Protein AF-A0A1S7FW54-F1 (afdb_monomer_lite)

Structure (mmCIF, N/CA/C/O backbone):
data_AF-A0A1S7FW54-F1
#
_entry.id   AF-A0A1S7FW54-F1
#
loop_
_atom_site.group_PDB
_atom_site.id
_atom_site.type_symbol
_atom_site.label_atom_id
_atom_site.label_alt_id
_atom_site.label_comp_id
_atom_site.label_asym_id
_atom_site.label_entity_id
_atom_site.label_seq_id
_atom_site.pdbx_PDB_ins_code
_atom_site.Cartn_x
_atom_site.Cartn_y
_atom_site.Cartn_z
_atom_site.occupancy
_atom_site.B_iso_or_equiv
_atom_site.auth_seq_id
_atom_site.auth_comp_id
_atom_site.auth_asym_id
_atom_site.auth_atom_id
_atom_site.pdbx_PDB_model_num
ATOM 1 N N . MET A 1 1 ? 18.185 -5.098 -48.905 1.00 33.84 1 MET A N 1
ATOM 2 C CA . MET A 1 1 ? 18.840 -6.176 -48.138 1.00 33.84 1 MET A CA 1
ATOM 3 C C . MET A 1 1 ? 18.298 -6.041 -46.729 1.00 33.84 1 MET A C 1
ATOM 5 O O . MET A 1 1 ? 18.409 -4.955 -46.191 1.00 33.84 1 MET A O 1
ATOM 9 N N . ASN A 1 2 ? 17.585 -7.053 -46.229 1.00 39.22 2 ASN A N 1
ATOM 10 C CA . ASN A 1 2 ? 16.982 -7.023 -44.896 1.00 39.22 2 ASN A CA 1
ATOM 11 C C . ASN A 1 2 ? 18.058 -7.298 -43.846 1.00 39.22 2 ASN A C 1
ATOM 13 O O . ASN A 1 2 ? 18.624 -8.390 -43.843 1.00 39.22 2 ASN A O 1
ATOM 17 N N . THR A 1 3 ? 18.242 -6.359 -42.930 1.00 37.38 3 THR A N 1
ATOM 18 C CA . THR A 1 3 ? 18.769 -6.617 -41.592 1.00 37.38 3 THR A CA 1
ATOM 19 C C . THR A 1 3 ? 17.889 -5.819 -40.647 1.00 37.38 3 THR A C 1
ATOM 21 O O . THR A 1 3 ? 17.661 -4.635 -40.859 1.00 37.38 3 THR A O 1
ATOM 24 N N . ASN A 1 4 ? 17.286 -6.519 -39.696 1.00 47.38 4 ASN A N 1
ATOM 25 C CA . ASN A 1 4 ? 16.362 -5.989 -38.707 1.00 47.38 4 ASN A CA 1
ATOM 26 C C . ASN A 1 4 ? 17.195 -5.149 -37.720 1.00 47.38 4 ASN A C 1
ATOM 28 O O . ASN A 1 4 ? 17.657 -5.677 -36.710 1.00 47.38 4 ASN A O 1
ATOM 32 N N . GLU A 1 5 ? 17.518 -3.902 -38.073 1.00 60.97 5 GLU A N 1
ATOM 33 C CA . GLU A 1 5 ? 18.212 -2.980 -37.169 1.00 60.97 5 GLU A CA 1
ATOM 34 C C . GLU A 1 5 ? 17.276 -2.714 -35.992 1.00 60.97 5 GLU A C 1
ATOM 36 O O . GLU A 1 5 ? 16.200 -2.140 -36.151 1.00 60.97 5 GLU A O 1
ATOM 41 N N . LYS A 1 6 ? 17.635 -3.248 -34.821 1.00 66.31 6 LYS A N 1
ATOM 42 C CA . LYS A 1 6 ? 16.858 -3.040 -33.602 1.00 66.31 6 LYS A CA 1
ATOM 43 C C . LYS A 1 6 ? 16.904 -1.552 -33.273 1.00 66.31 6 LYS A C 1
ATOM 45 O O . LYS A 1 6 ? 17.986 -1.007 -33.101 1.00 66.31 6 LYS A O 1
ATOM 50 N N . THR A 1 7 ? 15.742 -0.922 -33.190 1.00 85.81 7 THR A N 1
ATOM 51 C CA . THR A 1 7 ? 15.597 0.494 -32.822 1.00 85.81 7 THR A CA 1
ATOM 52 C C . THR A 1 7 ? 15.515 0.693 -31.312 1.00 85.81 7 THR A C 1
ATOM 54 O O . THR A 1 7 ? 15.554 1.820 -30.839 1.00 85.81 7 THR A O 1
ATOM 57 N N . GLU A 1 8 ? 15.397 -0.397 -30.554 1.00 90.31 8 GLU A N 1
ATOM 58 C CA . GLU A 1 8 ? 15.220 -0.396 -29.106 1.00 90.31 8 GLU A CA 1
ATOM 59 C C . GLU A 1 8 ? 15.799 -1.673 -28.485 1.00 90.31 8 GLU A C 1
ATOM 61 O O . GLU A 1 8 ? 15.796 -2.749 -29.098 1.00 90.31 8 GLU A O 1
ATOM 66 N N . LEU A 1 9 ? 16.315 -1.552 -27.264 1.00 88.06 9 LEU A N 1
ATOM 67 C CA . LEU A 1 9 ? 16.862 -2.645 -26.468 1.00 88.06 9 LEU A CA 1
ATOM 68 C C . LEU A 1 9 ? 16.583 -2.408 -24.985 1.00 88.06 9 LEU A C 1
ATOM 70 O O . LEU A 1 9 ? 16.550 -1.272 -24.520 1.00 88.06 9 LEU A O 1
ATOM 74 N N . ALA A 1 10 ? 16.443 -3.497 -24.232 1.00 87.00 10 ALA A N 1
ATOM 75 C CA . ALA A 1 10 ? 16.412 -3.448 -22.781 1.00 87.00 10 ALA A CA 1
ATOM 76 C C . ALA A 1 10 ? 17.182 -4.626 -22.170 1.00 87.00 10 ALA A C 1
ATOM 78 O O . ALA A 1 10 ? 17.177 -5.745 -22.694 1.00 87.00 10 ALA A O 1
ATOM 79 N N . VAL A 1 11 ? 17.845 -4.376 -21.046 1.00 82.06 11 VAL A N 1
ATOM 80 C CA . VAL A 1 11 ? 18.585 -5.375 -20.267 1.00 82.06 11 VAL A CA 1
ATOM 81 C C . VAL A 1 11 ? 18.303 -5.189 -18.780 1.00 82.06 11 VAL A C 1
ATOM 83 O O . VAL A 1 11 ? 18.123 -4.072 -18.302 1.00 82.06 11 VAL A O 1
ATOM 86 N N . SER A 1 12 ? 18.278 -6.278 -18.021 1.00 81.56 12 SER A N 1
ATOM 87 C CA . SER A 1 12 ? 18.483 -6.206 -16.576 1.00 81.56 12 SER A CA 1
ATOM 88 C C . SER A 1 12 ? 19.980 -6.223 -16.290 1.00 81.56 12 SER A C 1
ATOM 90 O O . SER A 1 12 ? 20.716 -6.941 -16.961 1.00 81.56 12 SER A O 1
ATOM 92 N N . VAL A 1 13 ? 20.434 -5.439 -15.314 1.00 75.50 13 VAL A N 1
ATOM 93 C CA . VAL A 1 13 ? 21.835 -5.346 -14.878 1.00 75.50 13 VAL A CA 1
ATOM 94 C C . VAL A 1 13 ? 21.844 -5.349 -13.354 1.00 75.50 13 VAL A C 1
ATOM 96 O O . VAL A 1 13 ? 21.503 -4.349 -12.728 1.00 75.50 13 VAL A O 1
ATOM 99 N N . SER A 1 14 ? 22.225 -6.468 -12.735 1.00 74.94 14 SER A N 1
ATOM 100 C CA . SER A 1 14 ? 22.157 -6.646 -11.272 1.00 74.94 14 SER A CA 1
ATOM 101 C C . SER A 1 14 ? 20.771 -6.314 -10.679 1.00 74.94 14 SER A C 1
ATOM 103 O O . SER A 1 14 ? 19.856 -7.125 -10.795 1.00 74.94 14 SER A O 1
ATOM 105 N N . ASP A 1 15 ? 20.615 -5.157 -10.027 1.00 75.75 15 ASP A N 1
ATOM 106 C CA . ASP A 1 15 ? 19.393 -4.651 -9.387 1.00 75.75 15 ASP A CA 1
ATOM 107 C C . ASP A 1 15 ? 18.736 -3.497 -10.172 1.00 75.75 15 ASP A C 1
ATOM 109 O O . ASP A 1 15 ? 17.969 -2.710 -9.612 1.00 75.75 15 ASP A O 1
ATOM 113 N N . LYS A 1 16 ? 19.054 -3.362 -11.462 1.00 84.75 16 LYS A N 1
ATOM 114 C CA . LYS A 1 16 ? 18.553 -2.293 -12.332 1.00 84.75 16 LYS A CA 1
ATOM 115 C C . LYS A 1 16 ? 18.014 -2.839 -13.644 1.00 84.75 16 LYS A C 1
ATOM 117 O O . LYS A 1 16 ? 18.368 -3.943 -14.066 1.00 84.75 16 LYS A O 1
ATOM 122 N N . TYR A 1 17 ? 17.205 -2.025 -14.307 1.00 85.81 17 TYR A N 1
ATOM 123 C CA . TYR A 1 17 ? 16.850 -2.202 -15.710 1.00 85.81 17 TYR A CA 1
ATOM 124 C C . TYR A 1 17 ? 17.424 -1.045 -16.517 1.00 85.81 17 TYR A C 1
ATOM 126 O O . TYR A 1 17 ? 17.401 0.088 -16.056 1.00 85.81 17 TYR A O 1
ATOM 134 N N . VAL A 1 18 ? 17.939 -1.324 -17.707 1.00 88.81 18 VAL A N 1
ATOM 135 C CA . VAL A 1 18 ? 18.427 -0.311 -18.644 1.00 88.81 18 VAL A CA 1
ATOM 136 C C . VAL A 1 18 ? 17.650 -0.479 -19.935 1.00 88.81 18 VAL A C 1
ATOM 138 O O . VAL A 1 18 ? 17.558 -1.594 -20.450 1.00 88.81 18 VAL A O 1
ATOM 141 N N . SER A 1 19 ? 17.096 0.607 -20.453 1.00 91.69 19 SER A N 1
ATOM 142 C CA . SER A 1 19 ? 16.483 0.661 -21.776 1.00 91.69 19 SER A CA 1
ATOM 143 C C . SER A 1 19 ? 17.175 1.706 -22.632 1.00 91.69 19 SER A C 1
ATOM 145 O O . SER A 1 19 ? 17.559 2.754 -22.122 1.00 91.69 19 SER A O 1
ATOM 147 N N . ILE A 1 20 ? 17.285 1.446 -23.928 1.00 92.50 20 ILE A N 1
ATOM 148 C CA . ILE A 1 20 ? 17.843 2.371 -24.912 1.00 92.50 20 ILE A CA 1
ATOM 149 C C . ILE A 1 20 ? 17.011 2.307 -26.193 1.00 92.50 20 ILE A C 1
ATOM 151 O O . ILE A 1 20 ? 16.574 1.226 -26.596 1.00 92.50 20 ILE A O 1
ATOM 155 N N . GLN A 1 21 ? 16.774 3.451 -26.825 1.00 92.88 21 GLN A N 1
ATOM 156 C CA . GLN A 1 21 ? 16.020 3.574 -28.073 1.00 92.88 21 GLN A CA 1
ATOM 157 C C . GLN A 1 21 ? 16.661 4.608 -29.004 1.00 92.88 21 GLN A C 1
ATOM 159 O O . GLN A 1 21 ? 17.283 5.563 -28.548 1.00 92.88 21 GLN A O 1
ATOM 164 N N . THR A 1 22 ? 16.506 4.441 -30.314 1.00 91.25 22 THR A N 1
ATOM 165 C CA . THR A 1 22 ? 16.949 5.427 -31.312 1.00 91.25 22 THR A CA 1
ATOM 166 C C . THR A 1 22 ? 16.149 6.723 -31.201 1.00 91.25 22 THR A C 1
ATOM 168 O O . THR A 1 22 ? 14.917 6.680 -31.168 1.00 91.25 22 THR A O 1
ATOM 171 N N . CYS A 1 23 ? 16.831 7.865 -31.242 1.00 89.00 23 CYS A N 1
ATOM 172 C CA . CYS A 1 23 ? 16.237 9.199 -31.347 1.00 89.00 23 CYS A CA 1
ATOM 173 C C . CYS A 1 23 ? 16.937 10.026 -32.446 1.00 89.00 23 CYS A C 1
ATOM 175 O O . CYS A 1 23 ? 17.904 9.567 -33.053 1.00 89.00 23 CYS A O 1
ATOM 177 N N . ASP A 1 24 ? 16.449 11.242 -32.726 1.00 83.75 24 ASP A N 1
ATOM 178 C CA . ASP A 1 24 ? 16.965 12.088 -33.821 1.00 83.75 24 ASP A CA 1
ATOM 179 C C . ASP A 1 24 ? 18.460 12.444 -33.675 1.00 83.75 24 ASP A C 1
ATOM 181 O O . ASP A 1 24 ? 19.145 12.684 -34.671 1.00 83.75 24 ASP A O 1
ATOM 185 N N . GLU A 1 25 ? 18.965 12.466 -32.440 1.00 81.12 25 GLU A N 1
ATOM 186 C CA . GLU A 1 25 ? 20.327 12.889 -32.089 1.00 81.12 25 GLU A CA 1
ATOM 187 C C . GLU A 1 25 ? 21.259 11.706 -31.762 1.00 81.12 25 GLU A C 1
ATOM 189 O O . GLU A 1 25 ? 22.450 11.910 -31.545 1.00 81.12 25 GLU A O 1
ATOM 194 N N . GLY A 1 26 ? 20.753 10.467 -31.779 1.00 90.31 26 GLY A N 1
ATOM 195 C CA . GLY A 1 26 ? 21.499 9.261 -31.417 1.00 90.31 26 GLY A CA 1
ATOM 196 C C . GLY A 1 26 ? 20.626 8.275 -30.649 1.00 90.31 26 GLY A C 1
ATOM 197 O O . GLY A 1 26 ? 19.735 7.656 -31.237 1.00 90.31 26 GLY A O 1
ATOM 198 N N . TYR A 1 27 ? 20.871 8.129 -29.346 1.00 91.94 27 TYR A N 1
ATOM 199 C CA . TYR A 1 27 ? 20.135 7.189 -28.498 1.00 91.94 27 TYR A CA 1
ATOM 200 C C . TYR A 1 27 ? 19.636 7.820 -27.203 1.00 91.94 27 TYR A C 1
ATOM 202 O O . TYR A 1 27 ? 20.411 8.408 -26.462 1.00 91.94 27 TYR A O 1
ATOM 210 N N . ASP A 1 28 ? 18.356 7.642 -26.903 1.00 92.31 28 ASP A N 1
ATOM 211 C CA . ASP A 1 28 ? 17.748 7.986 -25.619 1.00 92.31 28 ASP A CA 1
ATOM 212 C C . ASP A 1 28 ? 17.794 6.755 -24.706 1.00 92.31 28 ASP A C 1
ATOM 214 O O . ASP A 1 28 ? 17.328 5.676 -25.092 1.00 92.31 28 ASP A O 1
ATOM 218 N N . TYR A 1 29 ? 18.399 6.892 -23.527 1.00 92.44 29 TYR A N 1
ATOM 219 C CA . TYR A 1 29 ? 18.534 5.815 -22.554 1.00 92.44 29 TYR A CA 1
ATOM 220 C C . TYR A 1 29 ? 17.861 6.157 -21.227 1.00 92.44 29 TYR A C 1
ATOM 222 O O . TYR A 1 29 ? 17.745 7.309 -20.816 1.00 92.44 29 TYR A O 1
ATOM 230 N N . SER A 1 30 ? 17.437 5.118 -20.519 1.00 92.25 30 SER A N 1
ATOM 231 C CA . SER A 1 30 ? 16.865 5.220 -19.181 1.00 92.25 30 SER A CA 1
ATOM 232 C C . SER A 1 30 ? 17.317 4.047 -18.325 1.00 92.25 30 SER A C 1
ATOM 234 O O . SER A 1 30 ? 17.422 2.911 -18.791 1.00 92.25 30 SER A O 1
ATOM 236 N N . ILE A 1 31 ? 17.591 4.332 -17.059 1.00 87.94 31 ILE A N 1
ATOM 237 C CA . ILE A 1 31 ? 18.031 3.386 -16.044 1.00 87.94 31 ILE A CA 1
ATOM 238 C C . ILE A 1 31 ? 16.991 3.404 -14.934 1.00 87.94 31 ILE A C 1
ATOM 240 O O . ILE A 1 31 ? 16.745 4.439 -14.319 1.00 87.94 31 ILE A O 1
ATOM 244 N N . TYR A 1 32 ? 16.417 2.245 -14.643 1.00 85.00 32 TYR A N 1
ATOM 245 C CA . TYR A 1 32 ? 15.355 2.078 -13.663 1.00 85.00 32 TYR A CA 1
ATOM 246 C C . TYR A 1 32 ? 15.796 1.233 -12.470 1.00 85.00 32 TYR A C 1
ATOM 248 O O . TYR A 1 32 ? 16.662 0.355 -12.573 1.00 85.00 32 TYR A O 1
ATOM 256 N N . SER A 1 33 ? 15.158 1.473 -11.328 1.00 84.00 33 SER A N 1
ATOM 257 C CA . SER A 1 33 ? 15.233 0.619 -10.144 1.00 84.00 33 SER A CA 1
ATOM 258 C C . SER A 1 33 ? 14.505 -0.717 -10.383 1.00 84.00 33 SER A C 1
ATOM 260 O O . SER A 1 33 ? 13.754 -0.869 -11.347 1.00 84.00 33 SER A O 1
ATOM 262 N N . MET A 1 34 ? 14.660 -1.698 -9.484 1.00 79.69 34 MET A N 1
ATOM 263 C CA . MET A 1 34 ? 13.832 -2.921 -9.519 1.00 79.69 34 MET A CA 1
ATOM 264 C C . MET A 1 34 ? 12.324 -2.650 -9.388 1.00 79.69 34 MET A C 1
ATOM 266 O O . MET A 1 34 ? 11.525 -3.512 -9.750 1.00 79.69 34 MET A O 1
ATOM 270 N N . SER A 1 35 ? 11.954 -1.484 -8.856 1.00 77.31 35 SER A N 1
ATOM 271 C CA . SER A 1 35 ? 10.573 -1.018 -8.723 1.00 77.31 35 SER A CA 1
ATOM 272 C C . SER A 1 35 ? 10.113 -0.167 -9.913 1.00 77.31 35 SER A C 1
ATOM 274 O O . SER A 1 35 ? 9.022 0.378 -9.852 1.00 77.31 35 SER A O 1
ATOM 276 N N . PHE A 1 36 ? 10.912 -0.083 -10.984 1.00 82.88 36 PHE A N 1
ATOM 277 C CA . PHE A 1 36 ? 10.642 0.694 -12.202 1.00 82.88 36 PHE A CA 1
ATOM 278 C C . PHE A 1 36 ? 10.709 2.221 -12.048 1.00 82.88 36 PHE A C 1
ATOM 280 O O . PHE A 1 36 ? 10.425 2.930 -13.006 1.00 82.88 36 PHE A O 1
ATOM 287 N N . ASP A 1 37 ? 11.181 2.735 -10.909 1.00 80.88 37 ASP A N 1
ATOM 288 C CA . ASP A 1 37 ? 11.449 4.171 -10.754 1.00 80.88 37 ASP A CA 1
ATOM 289 C C . ASP A 1 37 ? 12.641 4.589 -11.623 1.00 80.88 37 ASP A C 1
ATOM 291 O O . ASP A 1 37 ? 13.677 3.910 -11.611 1.00 80.88 37 ASP A O 1
ATOM 295 N N . LEU A 1 38 ? 12.537 5.723 -12.323 1.00 83.25 38 LEU A N 1
ATOM 296 C CA . LEU A 1 38 ? 13.643 6.297 -13.091 1.00 83.25 38 LEU A CA 1
ATOM 297 C C . LEU A 1 38 ? 14.766 6.759 -12.146 1.00 83.25 38 LEU A C 1
ATOM 299 O O . LEU A 1 38 ? 14.568 7.617 -11.286 1.00 83.25 38 LEU A O 1
ATOM 303 N N . LEU A 1 39 ? 15.956 6.185 -12.311 1.00 78.56 39 LEU A N 1
ATOM 304 C CA . LEU A 1 39 ? 17.160 6.530 -11.552 1.00 78.56 39 LEU A CA 1
ATOM 305 C C . LEU A 1 39 ? 18.042 7.524 -12.307 1.00 78.56 39 LEU A C 1
ATOM 307 O O . LEU A 1 39 ? 18.617 8.415 -11.685 1.00 78.56 39 LEU A O 1
ATOM 311 N N . ASP A 1 40 ? 18.175 7.333 -13.618 1.00 84.44 40 ASP A N 1
ATOM 312 C CA . ASP A 1 40 ? 18.980 8.163 -14.511 1.00 84.44 40 ASP A CA 1
ATOM 313 C C . ASP A 1 40 ? 18.520 7.977 -15.964 1.00 84.44 40 ASP A C 1
ATOM 315 O O . ASP A 1 40 ? 17.929 6.950 -16.302 1.00 84.44 40 ASP A O 1
ATOM 319 N N . GLY A 1 41 ? 18.781 8.953 -16.824 1.00 88.31 41 GLY A N 1
ATOM 320 C CA . GLY A 1 41 ? 18.445 8.899 -18.242 1.00 88.31 41 GLY A CA 1
ATOM 321 C C . GLY A 1 41 ? 18.997 10.096 -19.005 1.00 88.31 41 GLY A C 1
ATOM 322 O O . GLY A 1 41 ? 19.262 11.155 -18.431 1.00 88.31 41 GLY A O 1
ATOM 323 N N . GLY A 1 42 ? 19.176 9.936 -20.310 1.00 87.62 42 GLY A N 1
ATOM 324 C CA . GLY A 1 42 ? 19.811 10.958 -21.129 1.00 87.62 42 GLY A CA 1
ATOM 325 C C . GLY A 1 42 ? 19.935 10.572 -22.594 1.00 87.62 42 GLY A C 1
ATOM 326 O O . GLY A 1 42 ? 19.465 9.523 -23.026 1.00 87.62 42 GLY A O 1
ATOM 327 N N . ILE A 1 43 ? 20.591 11.444 -23.358 1.00 89.88 43 ILE A N 1
ATOM 328 C CA . ILE A 1 43 ? 20.823 11.258 -24.791 1.00 89.88 43 ILE A CA 1
ATOM 329 C C . ILE A 1 43 ? 22.311 11.004 -25.029 1.00 89.88 43 ILE A C 1
ATOM 331 O O . ILE A 1 43 ? 23.165 11.771 -24.585 1.00 89.88 43 ILE A O 1
ATOM 335 N N . ILE A 1 44 ? 22.612 9.935 -25.760 1.00 85.31 44 ILE A N 1
ATOM 336 C CA . ILE A 1 44 ? 23.930 9.636 -26.314 1.00 85.31 44 ILE A CA 1
ATOM 337 C C . ILE A 1 44 ? 23.967 10.191 -27.738 1.00 85.31 44 ILE A C 1
ATOM 339 O O . ILE A 1 44 ? 23.351 9.632 -28.645 1.00 85.31 44 ILE A O 1
ATOM 343 N N . GLU A 1 45 ? 24.716 11.276 -27.936 1.00 88.00 45 GLU A N 1
ATOM 344 C CA . GLU A 1 45 ? 24.908 11.952 -29.229 1.00 88.00 45 GLU A CA 1
ATOM 345 C C . GLU A 1 45 ? 25.931 11.218 -30.120 1.00 88.00 45 GLU A C 1
ATOM 347 O O . GLU A 1 45 ? 26.948 11.774 -30.540 1.00 88.00 45 GLU A O 1
ATOM 352 N N . SER A 1 46 ? 25.728 9.923 -30.352 1.00 84.31 46 SER A N 1
ATOM 353 C CA . SER A 1 46 ? 26.634 9.092 -31.162 1.00 84.31 46 SER A CA 1
ATOM 354 C C . SER A 1 46 ? 25.841 8.163 -32.088 1.00 84.31 46 SER A C 1
ATOM 356 O O . SER A 1 46 ? 25.873 6.944 -31.927 1.00 84.31 46 SER A O 1
ATOM 358 N N . PRO A 1 47 ? 25.083 8.706 -33.061 1.00 81.50 47 PRO A N 1
ATOM 359 C CA . PRO A 1 47 ? 24.270 7.908 -33.985 1.00 81.50 47 PRO A CA 1
ATOM 360 C C . PRO A 1 47 ? 25.100 6.983 -34.891 1.00 81.50 47 PRO A C 1
ATOM 362 O O . PRO A 1 47 ? 24.558 6.089 -35.537 1.00 81.50 47 PRO A O 1
ATOM 365 N N . GLU A 1 48 ? 26.409 7.213 -34.995 1.00 84.38 48 GLU A N 1
ATOM 366 C CA . GLU A 1 48 ? 27.327 6.431 -35.817 1.00 84.38 48 GLU A CA 1
ATOM 367 C C . GLU A 1 48 ? 27.718 5.075 -35.217 1.00 84.38 48 GLU A C 1
ATOM 369 O O . GLU A 1 48 ? 28.135 4.195 -35.975 1.00 84.38 48 GLU A O 1
ATOM 374 N N . ILE A 1 49 ? 27.596 4.895 -33.895 1.00 83.88 49 ILE A N 1
ATOM 375 C CA . ILE A 1 49 ? 27.856 3.605 -33.242 1.00 83.88 49 ILE A CA 1
ATOM 376 C C . ILE A 1 49 ? 26.571 2.767 -33.212 1.00 83.88 49 ILE A C 1
ATOM 378 O O . ILE A 1 49 ? 25.489 3.335 -33.077 1.00 83.88 49 ILE A O 1
ATOM 382 N N . PRO A 1 50 ? 26.628 1.430 -33.342 1.00 84.94 50 PRO A N 1
ATOM 383 C CA . PRO A 1 50 ? 25.448 0.579 -33.202 1.00 84.94 50 PRO A CA 1
ATOM 384 C C . PRO A 1 50 ? 24.816 0.696 -31.809 1.00 84.94 50 PRO A C 1
ATOM 386 O O . PRO A 1 50 ? 25.527 0.749 -30.809 1.00 84.94 50 PRO A O 1
ATOM 389 N N . ILE A 1 51 ? 23.484 0.625 -31.722 1.00 84.81 51 ILE A N 1
ATOM 390 C CA . ILE A 1 51 ? 22.745 0.695 -30.446 1.00 84.81 51 ILE A CA 1
ATOM 391 C C . ILE A 1 51 ? 23.215 -0.340 -29.407 1.00 84.81 51 ILE A C 1
ATOM 393 O O . ILE A 1 51 ? 23.135 -0.098 -28.208 1.00 84.81 51 ILE A O 1
ATOM 397 N N . GLN A 1 52 ? 23.717 -1.501 -29.848 1.00 81.38 52 GLN A N 1
ATOM 398 C CA . GLN A 1 52 ? 24.287 -2.519 -28.960 1.00 81.38 52 GLN A CA 1
ATOM 399 C C . GLN A 1 52 ? 25.583 -2.041 -28.301 1.00 81.38 52 GLN A C 1
ATOM 401 O O . GLN A 1 52 ? 25.791 -2.319 -27.130 1.00 81.38 52 GLN A O 1
ATOM 406 N N . GLU A 1 53 ? 26.429 -1.331 -29.049 1.00 82.56 53 GLU A N 1
ATOM 407 C CA . GLU A 1 53 ? 27.694 -0.780 -28.552 1.00 82.56 53 GLU A CA 1
ATOM 408 C C . GLU A 1 53 ? 27.414 0.358 -27.563 1.00 82.56 53 GLU A C 1
ATOM 410 O O . GLU A 1 53 ? 27.957 0.357 -26.465 1.00 82.56 53 GLU A O 1
ATOM 415 N N . ALA A 1 54 ? 26.446 1.227 -27.879 1.00 85.19 54 ALA A N 1
ATOM 416 C CA . ALA A 1 54 ? 25.974 2.257 -26.953 1.00 85.19 54 ALA A CA 1
ATOM 417 C C . ALA A 1 54 ? 25.391 1.669 -25.650 1.00 85.19 54 ALA A C 1
ATOM 419 O O . ALA A 1 54 ? 25.589 2.223 -24.572 1.00 85.19 54 ALA A O 1
ATOM 420 N N . LEU A 1 55 ? 24.674 0.541 -25.728 1.00 83.88 55 LEU A N 1
ATOM 421 C CA . LEU A 1 55 ? 24.161 -0.147 -24.542 1.00 83.88 55 LEU A CA 1
ATOM 422 C C . LEU A 1 55 ? 25.278 -0.790 -23.717 1.00 83.88 55 LEU A C 1
ATOM 424 O O . LEU A 1 55 ? 25.231 -0.727 -22.489 1.00 83.88 55 LEU A O 1
ATOM 428 N N . ASP A 1 56 ? 26.254 -1.415 -24.376 1.00 79.56 56 ASP A N 1
ATOM 429 C CA . ASP A 1 56 ? 27.402 -2.029 -23.708 1.00 79.56 56 ASP A CA 1
ATOM 430 C C . ASP A 1 56 ? 28.189 -0.974 -22.913 1.00 79.56 56 ASP A C 1
ATOM 432 O O . ASP A 1 56 ? 28.500 -1.225 -21.749 1.00 79.56 56 ASP A O 1
ATOM 436 N N . ASP A 1 57 ? 28.393 0.229 -23.462 1.00 82.12 57 ASP A N 1
ATOM 437 C CA . ASP A 1 57 ? 29.048 1.344 -22.761 1.00 82.12 57 ASP A CA 1
ATOM 438 C C . ASP A 1 57 ? 28.311 1.734 -21.462 1.00 82.12 57 ASP A C 1
ATOM 440 O O . ASP A 1 57 ? 28.932 1.850 -20.401 1.00 82.12 57 ASP A O 1
ATOM 444 N N . ILE A 1 58 ? 26.974 1.853 -21.502 1.00 80.56 58 ILE A N 1
ATOM 445 C CA . ILE A 1 58 ? 26.151 2.138 -20.308 1.00 80.56 58 ILE A CA 1
ATOM 446 C C . ILE A 1 58 ? 26.284 1.007 -19.275 1.00 80.56 58 ILE A C 1
ATOM 448 O O . ILE A 1 58 ? 26.412 1.245 -18.071 1.00 80.56 58 ILE A O 1
ATOM 452 N N . VAL A 1 59 ? 26.227 -0.251 -19.724 1.00 76.56 59 VAL A N 1
ATOM 453 C CA . VAL A 1 59 ? 26.305 -1.425 -18.841 1.00 76.56 59 VAL A CA 1
ATOM 454 C C . VAL A 1 59 ? 27.690 -1.542 -18.197 1.00 76.56 59 VAL A C 1
ATOM 456 O O . VAL A 1 59 ? 27.776 -1.920 -17.024 1.00 76.56 59 VAL A O 1
ATOM 459 N N . GLU A 1 60 ? 28.759 -1.218 -18.927 1.00 72.56 60 GLU A N 1
ATOM 460 C CA . GLU A 1 60 ? 30.129 -1.178 -18.409 1.00 72.56 60 GLU A CA 1
ATOM 461 C C . GLU A 1 60 ? 30.307 -0.082 -17.352 1.00 72.56 60 GLU A C 1
ATOM 463 O O . GLU A 1 60 ? 30.908 -0.341 -16.306 1.00 72.56 60 GLU A O 1
ATOM 468 N N . GLU A 1 61 ? 29.738 1.108 -17.562 1.00 71.19 61 GLU A N 1
ATOM 469 C CA . GLU A 1 61 ? 29.790 2.200 -16.583 1.00 71.19 61 GLU A CA 1
ATOM 470 C C . GLU A 1 61 ? 29.063 1.847 -15.275 1.00 71.19 61 GLU A C 1
ATOM 472 O O . GLU A 1 61 ? 29.545 2.146 -14.178 1.00 71.19 61 GLU A O 1
ATOM 477 N N . LEU A 1 62 ? 27.937 1.137 -15.366 1.00 67.12 62 LEU A N 1
ATOM 478 C CA . LEU A 1 62 ? 27.132 0.732 -14.209 1.00 67.12 62 LEU A CA 1
ATOM 479 C C . LEU A 1 62 ? 27.785 -0.344 -13.325 1.00 67.12 62 LEU A C 1
ATOM 481 O O . LEU A 1 62 ? 27.237 -0.714 -12.281 1.00 67.12 62 LEU A O 1
ATOM 485 N N . ALA A 1 63 ? 28.948 -0.865 -13.709 1.00 60.16 63 ALA A N 1
ATOM 486 C CA . ALA A 1 63 ? 29.449 -2.126 -13.207 1.00 60.16 63 ALA A CA 1
ATOM 487 C C . ALA A 1 63 ? 30.869 -2.112 -12.628 1.00 60.16 63 ALA A C 1
ATOM 489 O O . ALA A 1 63 ? 31.863 -1.993 -13.334 1.00 60.16 63 ALA A O 1
ATOM 490 N N . MET A 1 64 ? 30.993 -2.446 -11.338 1.00 51.44 64 MET A N 1
ATOM 491 C CA . MET A 1 64 ? 32.288 -2.673 -10.666 1.00 51.44 64 MET A CA 1
ATOM 492 C C . MET A 1 64 ? 32.776 -4.143 -10.641 1.00 51.44 64 MET A C 1
ATOM 494 O O . MET A 1 64 ? 33.615 -4.488 -9.813 1.00 51.44 64 MET A O 1
ATOM 498 N N . LEU A 1 65 ? 32.329 -4.993 -11.577 1.00 46.78 65 LEU A N 1
ATOM 499 C CA . LEU A 1 65 ? 32.614 -6.445 -11.688 1.00 46.78 65 LEU A CA 1
ATOM 500 C C . LEU A 1 65 ? 32.073 -7.346 -10.543 1.00 46.78 65 LEU A C 1
ATOM 502 O O . LEU A 1 65 ? 32.108 -6.959 -9.376 1.00 46.78 65 LEU A O 1
ATOM 506 N N . PRO A 1 66 ? 31.704 -8.620 -10.827 1.00 49.19 66 PRO A N 1
ATOM 507 C CA . PRO A 1 66 ? 31.276 -9.195 -12.104 1.00 49.19 66 PRO A CA 1
ATOM 508 C C . PRO A 1 66 ? 29.743 -9.096 -12.266 1.00 49.19 66 PRO A C 1
ATOM 510 O O . PRO A 1 66 ? 28.982 -9.399 -11.348 1.00 49.19 66 PRO A O 1
ATOM 513 N N . ILE A 1 67 ? 29.307 -8.667 -13.449 1.00 50.88 67 ILE A N 1
ATOM 514 C CA . ILE A 1 67 ? 27.921 -8.306 -13.782 1.00 50.88 67 ILE A CA 1
ATOM 515 C C . ILE A 1 67 ? 27.148 -9.534 -14.259 1.00 50.88 67 ILE A C 1
ATOM 517 O O . ILE A 1 67 ? 27.628 -10.269 -15.122 1.00 50.88 67 ILE A O 1
ATOM 521 N N . TYR A 1 68 ? 25.918 -9.697 -13.778 1.00 56.06 68 TYR A N 1
ATOM 522 C CA . TYR A 1 68 ? 24.888 -10.444 -14.494 1.00 56.06 68 TYR A CA 1
ATOM 523 C C . TYR A 1 68 ? 24.022 -9.430 -15.233 1.00 56.06 68 TYR A C 1
ATOM 525 O O . TYR A 1 68 ? 23.280 -8.686 -14.587 1.00 56.06 68 TYR A O 1
ATOM 533 N N . ALA A 1 69 ? 24.152 -9.373 -16.560 1.00 62.19 69 ALA A N 1
ATOM 534 C CA . ALA A 1 69 ? 23.211 -8.652 -17.402 1.00 62.19 69 ALA A CA 1
ATOM 535 C C . ALA A 1 69 ? 22.478 -9.630 -18.322 1.00 62.19 69 ALA A C 1
ATOM 537 O O . ALA A 1 69 ? 23.094 -10.533 -18.896 1.00 62.19 69 ALA A O 1
ATOM 538 N N . ALA A 1 70 ? 21.157 -9.496 -18.409 1.00 70.81 70 ALA A N 1
ATOM 539 C CA . ALA A 1 70 ? 20.309 -10.372 -19.207 1.00 70.81 70 ALA A CA 1
ATOM 540 C C . ALA A 1 70 ? 19.390 -9.534 -20.104 1.00 70.81 70 ALA A C 1
ATOM 542 O O . ALA A 1 70 ? 18.802 -8.566 -19.623 1.00 70.81 70 ALA A O 1
ATOM 543 N N . PRO A 1 71 ? 19.238 -9.889 -21.393 1.00 75.94 71 PRO A N 1
ATOM 544 C CA . PRO A 1 71 ? 18.284 -9.212 -22.257 1.00 75.94 71 PRO A CA 1
ATOM 545 C C . PRO A 1 71 ? 16.868 -9.411 -21.720 1.00 75.94 71 PRO A C 1
ATOM 547 O O . PRO A 1 71 ? 16.488 -10.518 -21.329 1.00 75.94 71 PRO A O 1
ATOM 550 N N . ILE A 1 72 ? 16.092 -8.335 -21.731 1.00 73.94 72 ILE A N 1
ATOM 551 C CA . ILE A 1 72 ? 14.670 -8.342 -21.399 1.00 73.94 72 ILE A CA 1
ATOM 552 C C . ILE A 1 72 ? 13.880 -7.730 -22.553 1.00 73.94 72 ILE A C 1
ATOM 554 O O . ILE A 1 72 ? 14.430 -7.053 -23.422 1.00 73.94 72 ILE A O 1
ATOM 558 N N . ASP A 1 73 ? 12.585 -8.015 -22.589 1.00 83.81 73 ASP A N 1
ATOM 559 C CA . ASP A 1 73 ? 11.702 -7.454 -23.602 1.00 83.81 73 ASP A CA 1
ATOM 560 C C . ASP A 1 73 ? 11.453 -5.964 -23.313 1.00 83.81 73 ASP A C 1
ATOM 562 O O . ASP A 1 73 ? 11.027 -5.599 -22.214 1.00 83.81 73 ASP A O 1
ATOM 566 N N . TYR A 1 74 ? 11.761 -5.112 -24.293 1.00 84.31 74 TYR A N 1
ATOM 567 C CA . TYR A 1 74 ? 11.630 -3.661 -24.174 1.00 84.31 74 TYR A CA 1
ATOM 568 C C . TYR A 1 74 ? 10.169 -3.233 -23.995 1.00 84.31 74 TYR A C 1
ATOM 570 O O . TYR A 1 74 ? 9.881 -2.427 -23.113 1.00 84.31 74 TYR A O 1
ATOM 578 N N . ALA A 1 75 ? 9.238 -3.804 -24.764 1.00 78.69 75 ALA A N 1
ATOM 579 C CA . ALA A 1 75 ? 7.821 -3.466 -24.673 1.00 78.69 75 ALA A CA 1
ATOM 580 C C . ALA A 1 75 ? 7.248 -3.859 -23.304 1.00 78.69 75 ALA A C 1
ATOM 582 O O . ALA A 1 75 ? 6.527 -3.077 -22.690 1.00 78.69 75 ALA A O 1
ATOM 583 N N . VAL A 1 76 ? 7.647 -5.021 -22.779 1.00 78.62 76 VAL A N 1
ATOM 584 C CA . VAL A 1 76 ? 7.273 -5.455 -21.422 1.00 78.62 76 VAL A CA 1
ATOM 585 C C . VAL A 1 76 ? 7.857 -4.531 -20.352 1.00 78.62 76 VAL A C 1
ATOM 587 O O . VAL A 1 76 ? 7.191 -4.255 -19.357 1.00 78.62 76 VAL A O 1
ATOM 590 N N . LEU A 1 77 ? 9.099 -4.060 -20.506 1.00 80.62 77 LEU A N 1
ATOM 591 C CA . LEU A 1 77 ? 9.676 -3.090 -19.571 1.00 80.62 77 LEU A CA 1
ATOM 592 C C . LEU A 1 77 ? 8.919 -1.757 -19.624 1.00 80.62 77 LEU A C 1
ATOM 594 O O . LEU A 1 77 ? 8.593 -1.219 -18.572 1.00 80.62 77 LEU A O 1
ATOM 598 N N . ARG A 1 78 ? 8.597 -1.258 -20.823 1.00 82.44 78 ARG A N 1
ATOM 599 C CA . ARG A 1 78 ? 7.829 -0.020 -21.019 1.00 82.44 78 ARG A CA 1
ATOM 600 C C . ARG A 1 78 ? 6.443 -0.091 -20.392 1.00 82.44 78 ARG A C 1
ATOM 602 O O . ARG A 1 78 ? 6.083 0.836 -19.682 1.00 82.44 78 ARG A O 1
ATOM 609 N N . GLU A 1 79 ? 5.723 -1.195 -20.580 1.00 79.75 79 GLU A N 1
ATOM 610 C CA . GLU A 1 79 ? 4.419 -1.419 -19.944 1.00 79.75 79 GLU A CA 1
ATOM 611 C C . GLU A 1 79 ? 4.531 -1.389 -18.413 1.00 79.75 79 GLU A C 1
ATOM 613 O O . GLU A 1 79 ? 3.697 -0.795 -17.741 1.00 79.75 79 GLU A O 1
ATOM 618 N N . LYS A 1 80 ? 5.591 -1.977 -17.842 1.00 77.88 80 LYS A N 1
ATOM 619 C CA . LYS A 1 80 ? 5.820 -1.960 -16.388 1.00 77.88 80 LYS A CA 1
ATOM 620 C C . LYS A 1 80 ? 6.205 -0.587 -15.847 1.00 77.88 80 LYS A C 1
ATOM 622 O O . LYS A 1 80 ? 5.828 -0.282 -14.721 1.00 77.88 80 LYS A O 1
ATOM 627 N N . VAL A 1 81 ? 6.958 0.200 -16.615 1.00 79.62 81 VAL A N 1
ATOM 628 C CA . VAL A 1 81 ? 7.312 1.584 -16.266 1.00 79.62 81 VAL A CA 1
ATOM 629 C C . VAL A 1 81 ? 6.073 2.468 -16.327 1.00 79.62 81 VAL A C 1
ATOM 631 O O . VAL A 1 81 ? 5.772 3.132 -15.348 1.00 79.62 81 VAL A O 1
ATOM 634 N N . GLU A 1 82 ? 5.295 2.407 -17.406 1.00 78.56 82 GLU A N 1
ATOM 635 C CA . GLU A 1 82 ? 4.038 3.157 -17.540 1.00 78.56 82 GLU A CA 1
ATOM 636 C C . GLU A 1 82 ? 3.049 2.779 -16.429 1.00 78.56 82 GLU A C 1
ATOM 638 O O . GLU A 1 82 ? 2.521 3.643 -15.734 1.00 78.56 82 GLU A O 1
ATOM 643 N N . ALA A 1 83 ? 2.894 1.479 -16.161 1.00 69.75 83 ALA A N 1
ATOM 644 C CA . ALA A 1 83 ? 2.076 0.987 -15.061 1.00 69.75 83 ALA A CA 1
ATOM 645 C C . ALA A 1 83 ? 2.625 1.342 -13.674 1.00 69.75 83 ALA A C 1
ATOM 647 O O . ALA A 1 83 ? 1.884 1.163 -12.714 1.00 69.75 83 ALA A O 1
ATOM 648 N N . ALA A 1 84 ? 3.887 1.768 -13.540 1.00 68.56 84 ALA A N 1
ATOM 649 C CA . ALA A 1 84 ? 4.465 2.306 -12.308 1.00 68.56 84 ALA A CA 1
ATOM 650 C C . ALA A 1 84 ? 4.284 3.831 -12.223 1.00 68.56 84 ALA A C 1
ATOM 652 O O . ALA A 1 84 ? 3.936 4.337 -11.164 1.00 68.56 84 ALA A O 1
ATOM 653 N N . GLU A 1 85 ? 4.418 4.554 -13.335 1.00 66.38 85 GLU A 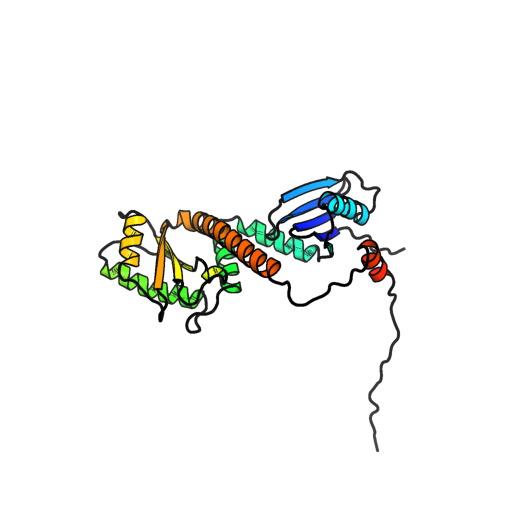N 1
ATOM 654 C CA . GLU A 1 85 ? 4.195 6.003 -13.433 1.00 66.38 85 GLU A CA 1
ATOM 655 C C . GLU A 1 85 ? 2.714 6.380 -13.233 1.00 66.38 85 GLU A C 1
ATOM 657 O O . GLU A 1 85 ? 2.403 7.377 -12.581 1.00 66.38 85 GLU A O 1
ATOM 662 N N . GLU A 1 86 ? 1.767 5.556 -13.697 1.00 60.94 86 GLU A N 1
ATOM 663 C CA . GLU A 1 86 ? 0.334 5.727 -13.395 1.00 60.94 86 GLU A CA 1
ATOM 664 C C . GLU A 1 86 ? 0.015 5.562 -11.893 1.00 60.94 86 GLU A C 1
ATOM 666 O O . GLU A 1 86 ? -1.020 6.041 -11.408 1.00 60.94 86 GLU A O 1
ATOM 671 N N . GLN A 1 87 ? 0.922 4.939 -11.130 1.00 56.47 87 GLN A N 1
ATOM 672 C CA . GLN A 1 87 ? 0.785 4.750 -9.684 1.00 56.47 87 GLN A CA 1
ATOM 673 C C . GLN A 1 87 ? 1.089 6.018 -8.890 1.00 56.47 87 GLN A C 1
ATOM 675 O O . GLN A 1 87 ? 0.846 5.997 -7.694 1.00 56.47 87 GLN A O 1
ATOM 680 N N . ASP A 1 88 ? 1.544 7.117 -9.506 1.00 61.69 88 ASP A N 1
ATOM 681 C CA . ASP A 1 88 ? 1.825 8.385 -8.807 1.00 61.69 88 ASP A CA 1
ATOM 682 C C . ASP A 1 88 ? 0.581 9.277 -8.600 1.00 61.69 88 ASP A C 1
ATOM 684 O O . ASP A 1 88 ? 0.647 10.338 -7.970 1.00 61.69 88 ASP A O 1
ATOM 688 N N . THR A 1 89 ? -0.593 8.864 -9.090 1.00 75.94 89 THR A N 1
ATOM 689 C CA . THR A 1 89 ? -1.873 9.498 -8.721 1.00 75.94 89 THR A CA 1
ATOM 690 C C . THR A 1 89 ? -2.353 9.005 -7.353 1.00 75.94 89 THR A C 1
ATOM 692 O O . THR A 1 89 ? -2.059 7.880 -6.974 1.00 75.94 89 THR A O 1
ATOM 695 N N . VAL A 1 90 ? -3.138 9.797 -6.603 1.00 75.44 90 VAL A N 1
ATOM 696 C CA . VAL A 1 90 ? -3.686 9.363 -5.291 1.00 75.44 90 VAL A CA 1
ATOM 697 C C . VAL A 1 90 ? -4.399 8.008 -5.404 1.00 75.44 90 VAL A C 1
ATOM 699 O O . VAL A 1 90 ? -4.137 7.113 -4.601 1.00 75.44 90 VAL A O 1
ATOM 702 N N . ASP A 1 91 ? -5.232 7.836 -6.433 1.00 81.56 91 ASP A N 1
ATOM 703 C CA . ASP A 1 91 ? -5.941 6.579 -6.695 1.00 81.56 91 ASP A CA 1
ATOM 704 C C . ASP A 1 91 ? -4.989 5.471 -7.180 1.00 81.56 91 ASP A C 1
ATOM 706 O O . ASP A 1 91 ? -5.125 4.316 -6.773 1.00 81.56 91 ASP A O 1
ATOM 710 N N . GLY A 1 92 ? -3.984 5.818 -7.991 1.00 80.12 92 GLY A N 1
ATOM 711 C CA . GLY A 1 92 ? -2.940 4.909 -8.464 1.00 80.12 92 GLY A CA 1
ATOM 712 C C . GLY A 1 92 ? -2.066 4.347 -7.340 1.00 80.12 92 GLY A C 1
ATOM 713 O O . GLY A 1 92 ? -1.778 3.151 -7.346 1.00 80.12 92 GLY A O 1
ATOM 714 N N . ILE A 1 93 ? -1.719 5.157 -6.333 1.00 83.88 93 ILE A N 1
ATOM 715 C CA . ILE A 1 93 ? -0.949 4.723 -5.155 1.00 83.88 93 ILE A CA 1
ATOM 716 C C . ILE A 1 93 ? -1.742 3.658 -4.396 1.00 83.88 93 ILE A C 1
ATOM 718 O O . ILE A 1 93 ? -1.214 2.592 -4.072 1.00 83.88 93 ILE A O 1
ATOM 722 N N . VAL A 1 94 ? -3.025 3.925 -4.127 1.00 89.56 94 VAL A N 1
ATOM 723 C CA . VAL A 1 94 ? -3.902 2.989 -3.408 1.00 89.56 94 VAL A CA 1
ATOM 724 C C . VAL A 1 94 ? -4.100 1.709 -4.224 1.00 89.56 94 VAL A C 1
ATOM 726 O O . VAL A 1 94 ? -3.949 0.612 -3.685 1.00 89.56 94 VAL A O 1
ATOM 729 N N . ALA A 1 95 ? -4.380 1.827 -5.525 1.00 84.94 95 ALA A N 1
ATOM 730 C CA . ALA A 1 95 ? -4.568 0.686 -6.417 1.00 84.94 95 ALA A CA 1
ATOM 731 C C . ALA A 1 95 ? -3.305 -0.184 -6.519 1.00 84.94 95 ALA A C 1
ATOM 733 O O . ALA A 1 95 ? -3.390 -1.405 -6.386 1.00 84.94 95 ALA A O 1
ATOM 734 N N . SER A 1 96 ? -2.130 0.431 -6.676 1.00 81.00 96 SER A N 1
ATOM 735 C CA . SER A 1 96 ? -0.836 -0.258 -6.680 1.00 81.00 96 SER A CA 1
ATOM 736 C C . SER A 1 96 ? -0.591 -1.000 -5.377 1.00 81.00 96 SER A C 1
ATOM 738 O O . SER A 1 96 ? -0.242 -2.184 -5.384 1.00 81.00 96 SER A O 1
ATOM 740 N N . PHE A 1 97 ? -0.825 -0.330 -4.246 1.00 88.62 97 PHE A N 1
ATOM 741 C CA . PHE A 1 97 ? -0.645 -0.937 -2.938 1.00 88.62 97 PHE A CA 1
ATOM 742 C C . PHE A 1 97 ? -1.532 -2.177 -2.785 1.00 88.62 97 PHE A C 1
ATOM 744 O O . PHE A 1 97 ? -1.020 -3.237 -2.427 1.00 88.62 97 PHE A O 1
ATOM 751 N N . ARG A 1 98 ? -2.824 -2.070 -3.128 1.00 91.94 98 ARG A N 1
ATOM 752 C CA . ARG A 1 98 ? -3.797 -3.177 -3.094 1.00 91.94 98 ARG A CA 1
ATOM 753 C C . ARG A 1 98 ? -3.426 -4.313 -4.046 1.00 91.94 98 ARG A C 1
ATOM 755 O O . ARG A 1 98 ? -3.509 -5.475 -3.659 1.00 91.94 98 ARG A O 1
ATOM 762 N N . TYR A 1 99 ? -2.968 -3.997 -5.255 1.00 81.50 99 TYR A N 1
ATOM 763 C CA . TYR A 1 99 ? -2.520 -4.996 -6.225 1.00 81.50 99 TYR A CA 1
ATOM 764 C C . TYR A 1 99 ? -1.324 -5.798 -5.699 1.00 81.50 99 TYR A C 1
ATOM 766 O O . TYR A 1 99 ? -1.352 -7.029 -5.700 1.00 81.50 99 TYR A O 1
ATOM 774 N N . LYS A 1 100 ? -0.296 -5.119 -5.174 1.00 79.00 100 LYS A N 1
ATOM 775 C CA . LYS A 1 100 ? 0.851 -5.787 -4.541 1.00 79.00 100 LYS A CA 1
ATOM 776 C C . LYS A 1 100 ? 0.417 -6.607 -3.327 1.00 79.00 100 LYS A C 1
ATOM 778 O O . LYS A 1 100 ? 0.925 -7.707 -3.138 1.00 79.00 100 LYS A O 1
ATOM 783 N N . THR A 1 101 ? -0.537 -6.108 -2.540 1.00 85.25 101 THR A N 1
ATOM 784 C CA . THR A 1 101 ? -1.125 -6.853 -1.420 1.00 85.25 101 THR A CA 1
ATOM 785 C C . THR A 1 101 ? -1.749 -8.154 -1.910 1.00 85.25 101 THR A C 1
ATOM 787 O O . THR A 1 101 ? -1.371 -9.213 -1.429 1.00 85.25 101 THR A O 1
ATOM 790 N N . ALA A 1 102 ? -2.608 -8.116 -2.928 1.00 78.88 102 ALA A N 1
ATOM 791 C CA . ALA A 1 102 ? -3.247 -9.312 -3.478 1.00 78.88 102 ALA A CA 1
ATOM 792 C C . ALA A 1 102 ? -2.255 -10.349 -4.041 1.00 78.88 102 ALA A C 1
ATOM 794 O O . ALA A 1 102 ? -2.531 -11.544 -3.992 1.00 78.88 102 ALA A O 1
ATOM 795 N N . LEU A 1 103 ? -1.098 -9.917 -4.557 1.00 75.25 103 LEU A N 1
ATOM 796 C CA . LEU A 1 103 ? -0.056 -10.826 -5.052 1.00 75.25 103 LEU A CA 1
ATOM 797 C C . LEU A 1 103 ? 0.709 -11.554 -3.941 1.00 75.25 103 LEU A C 1
ATOM 799 O O . LEU A 1 103 ? 1.198 -12.659 -4.168 1.00 75.25 103 LEU A O 1
ATOM 803 N N . HIS A 1 104 ? 0.874 -10.912 -2.786 1.00 78.12 104 HIS A N 1
ATOM 804 C CA . HIS A 1 104 ? 1.733 -11.400 -1.707 1.00 78.12 104 HIS A CA 1
ATOM 805 C C . HIS A 1 104 ? 0.973 -11.951 -0.502 1.00 78.12 104 HIS A C 1
ATOM 807 O O . HIS A 1 104 ? 1.582 -12.607 0.337 1.00 78.12 104 HIS A O 1
ATOM 813 N N . PHE A 1 105 ? -0.314 -11.645 -0.387 1.00 83.62 105 PHE A N 1
ATOM 814 C CA . PHE A 1 105 ? -1.113 -11.990 0.774 1.00 83.62 105 PHE A CA 1
ATOM 815 C C . PHE A 1 105 ? -1.444 -13.482 0.812 1.00 83.62 105 PHE A C 1
ATOM 817 O O . PHE A 1 105 ? -2.074 -14.017 -0.103 1.00 83.62 105 PHE A O 1
ATOM 824 N N . ASP A 1 106 ? -1.086 -14.127 1.919 1.00 84.25 106 ASP A N 1
ATOM 825 C CA . ASP A 1 106 ? -1.547 -15.472 2.230 1.00 84.25 106 ASP A CA 1
ATOM 826 C C . ASP A 1 106 ? -2.964 -15.419 2.815 1.00 84.25 106 ASP A C 1
ATOM 828 O O . ASP A 1 106 ? -3.248 -14.694 3.770 1.00 84.25 106 ASP A O 1
ATOM 832 N N . THR A 1 107 ? -3.874 -16.215 2.247 1.00 88.56 107 THR A N 1
ATOM 833 C CA . THR A 1 107 ? -5.289 -16.219 2.648 1.00 88.56 107 THR A CA 1
ATOM 834 C C . THR A 1 107 ? -5.471 -16.549 4.131 1.00 88.56 107 THR A C 1
ATOM 836 O O . THR A 1 107 ? -4.879 -17.508 4.634 1.00 88.56 107 THR A O 1
ATOM 839 N N . ILE A 1 108 ? -6.382 -15.847 4.807 1.00 87.94 108 ILE A N 1
ATOM 840 C CA . ILE A 1 108 ? -6.704 -16.057 6.225 1.00 87.94 108 ILE A CA 1
ATOM 841 C C . ILE A 1 108 ? -8.059 -16.749 6.324 1.00 87.94 108 ILE A C 1
ATOM 843 O O . ILE A 1 108 ? -9.064 -16.215 5.875 1.00 87.94 108 ILE A O 1
ATOM 847 N N . VAL A 1 109 ? -8.102 -17.960 6.891 1.00 87.62 109 VAL A N 1
ATOM 848 C CA . VAL A 1 109 ? -9.341 -18.767 6.993 1.00 87.62 109 VAL A CA 1
ATOM 849 C C . VAL A 1 109 ? -10.014 -18.960 5.614 1.00 87.62 109 VAL A C 1
ATOM 851 O O . VAL A 1 109 ? -11.231 -19.033 5.483 1.00 87.62 109 VAL A O 1
ATOM 854 N N . GLY A 1 110 ? -9.206 -19.032 4.551 1.00 89.00 110 GLY A N 1
ATOM 855 C CA . GLY A 1 110 ? -9.685 -19.138 3.170 1.00 89.00 110 GLY A CA 1
ATOM 856 C C . GLY A 1 110 ? -10.241 -17.841 2.570 1.00 89.00 110 GLY A C 1
ATOM 857 O O . GLY A 1 110 ? -10.729 -17.886 1.444 1.00 89.00 110 GLY A O 1
ATOM 858 N N . MET A 1 111 ? -10.162 -16.713 3.281 1.00 93.31 111 MET A N 1
ATOM 859 C CA . MET A 1 111 ? -10.481 -15.385 2.758 1.00 93.31 111 MET A CA 1
ATOM 860 C C . MET A 1 111 ? -9.261 -14.771 2.074 1.00 93.31 111 MET A C 1
ATOM 862 O O . MET A 1 111 ? -8.140 -14.844 2.588 1.00 93.31 111 MET A O 1
ATOM 866 N N . ASP A 1 112 ? -9.496 -14.167 0.916 1.00 91.81 112 ASP A N 1
ATOM 867 C CA . ASP A 1 112 ? -8.549 -13.279 0.252 1.00 91.81 112 ASP A CA 1
ATOM 868 C C . ASP A 1 112 ? -8.567 -11.882 0.898 1.00 91.81 112 ASP A C 1
ATOM 870 O O . ASP A 1 112 ? -9.203 -11.658 1.930 1.00 91.81 112 ASP A O 1
ATOM 874 N N . VAL A 1 113 ? -7.816 -10.945 0.317 1.00 94.06 113 VAL A N 1
ATOM 875 C CA . VAL A 1 113 ? -7.680 -9.582 0.851 1.00 94.06 113 VAL A CA 1
ATOM 876 C C . VAL A 1 113 ? -9.040 -8.891 0.972 1.00 94.06 113 VAL A C 1
ATOM 878 O O . VAL A 1 113 ? -9.334 -8.325 2.020 1.00 94.06 113 VAL A O 1
ATOM 881 N N . GLU A 1 114 ? -9.868 -8.968 -0.073 1.00 95.94 114 GLU A N 1
ATOM 882 C CA . GLU A 1 114 ? -11.190 -8.332 -0.108 1.00 95.94 114 GLU A CA 1
ATOM 883 C C . GLU A 1 114 ? -12.106 -8.925 0.966 1.00 95.94 114 GLU A C 1
ATOM 885 O O . GLU A 1 114 ? -12.695 -8.181 1.748 1.00 95.94 114 GLU A O 1
ATOM 890 N N . GLY A 1 115 ? -12.141 -10.257 1.096 1.00 96.75 115 GLY A N 1
ATOM 891 C CA . GLY A 1 115 ? -12.923 -10.919 2.139 1.00 96.75 115 GLY A CA 1
ATOM 892 C C . GLY A 1 115 ? -12.494 -10.532 3.558 1.00 96.75 115 GLY A C 1
ATOM 893 O O . GLY A 1 115 ? -13.344 -10.313 4.420 1.00 96.75 115 GLY A O 1
ATOM 894 N N . VAL A 1 116 ? -11.187 -10.402 3.808 1.00 96.44 116 VAL A N 1
ATOM 895 C CA . VAL A 1 116 ? -10.671 -9.955 5.113 1.00 96.44 116 VAL A CA 1
ATOM 896 C C . VAL A 1 116 ? -11.052 -8.501 5.394 1.00 96.44 116 VAL A C 1
ATOM 898 O O . VAL A 1 116 ? -11.484 -8.184 6.502 1.00 96.44 116 VAL A O 1
ATOM 901 N N . GLU A 1 117 ? -10.899 -7.608 4.419 1.00 97.19 117 GLU A N 1
ATOM 902 C CA . GLU A 1 117 ? -11.259 -6.195 4.572 1.00 97.19 117 GLU A CA 1
ATOM 903 C C . GLU A 1 117 ? -12.763 -6.000 4.795 1.00 97.19 117 GLU A C 1
ATOM 905 O O . GLU A 1 117 ? -13.154 -5.179 5.627 1.00 97.19 117 GLU A O 1
ATOM 910 N N . ASP A 1 118 ? -13.602 -6.776 4.109 1.00 96.00 118 ASP A N 1
ATOM 911 C CA . ASP A 1 118 ? -15.056 -6.753 4.267 1.00 96.00 118 ASP A CA 1
ATOM 912 C C . ASP A 1 118 ? -15.502 -7.224 5.650 1.00 96.00 118 ASP A C 1
ATOM 914 O O . ASP A 1 118 ? -16.298 -6.538 6.300 1.00 96.00 118 ASP A O 1
ATOM 918 N N . GLU A 1 119 ? -14.945 -8.331 6.142 1.00 95.31 119 GLU A N 1
ATOM 919 C CA . GLU A 1 119 ? -15.237 -8.834 7.486 1.00 95.31 119 GLU A CA 1
ATOM 920 C C . GLU A 1 119 ? -14.822 -7.813 8.556 1.00 95.31 119 GLU A C 1
ATOM 922 O O . GLU A 1 119 ? -15.581 -7.513 9.479 1.00 95.31 119 GLU A O 1
ATOM 927 N N . ILE A 1 120 ? -13.648 -7.193 8.403 1.00 95.12 120 ILE A N 1
ATOM 928 C CA . ILE A 1 120 ? -13.188 -6.142 9.318 1.00 95.12 120 ILE A CA 1
ATOM 929 C C . ILE A 1 120 ? -14.104 -4.916 9.252 1.00 95.12 120 ILE A C 1
ATOM 931 O O . ILE A 1 120 ? -14.416 -4.341 10.295 1.00 95.12 120 ILE A O 1
ATOM 935 N N . ARG A 1 121 ? -14.581 -4.525 8.065 1.00 94.94 121 ARG A N 1
ATOM 936 C CA . ARG A 1 121 ? -15.532 -3.414 7.907 1.00 94.94 121 ARG A CA 1
ATOM 937 C C . ARG A 1 121 ? -16.831 -3.680 8.670 1.00 94.94 121 ARG A C 1
ATOM 939 O O . ARG A 1 121 ? -17.307 -2.788 9.363 1.00 94.94 121 ARG A O 1
ATOM 946 N N . HIS A 1 122 ? -17.352 -4.906 8.616 1.00 92.31 122 HIS A N 1
ATOM 947 C CA . HIS A 1 122 ? -18.551 -5.291 9.372 1.00 92.31 122 HIS A CA 1
ATOM 948 C C . HIS A 1 122 ? -18.326 -5.203 10.886 1.00 92.31 122 HIS A C 1
ATOM 950 O O . HIS A 1 122 ? -19.150 -4.645 11.606 1.00 92.31 122 HIS A O 1
ATOM 956 N N . VAL A 1 123 ? -17.181 -5.687 11.375 1.00 91.44 123 VAL A N 1
ATOM 957 C CA . VAL A 1 123 ? -16.830 -5.591 12.801 1.00 91.44 123 VAL A CA 1
ATOM 958 C C . VAL A 1 123 ? -16.657 -4.131 13.243 1.00 91.44 123 VAL A C 1
ATOM 960 O O . VAL A 1 123 ? -17.032 -3.770 14.359 1.00 91.44 123 VAL A O 1
ATOM 963 N N . LEU A 1 124 ? -16.097 -3.273 12.387 1.00 91.50 124 LEU A N 1
ATOM 964 C CA . LEU A 1 124 ? -15.908 -1.850 12.678 1.00 91.50 124 LEU A CA 1
ATOM 965 C C . LEU A 1 124 ? -17.230 -1.092 12.809 1.00 91.50 124 LEU A C 1
ATOM 967 O O . LEU A 1 124 ? -17.324 -0.223 13.677 1.00 91.50 124 LEU A O 1
ATOM 971 N N . ASP A 1 125 ? -18.241 -1.424 12.006 1.00 90.38 125 ASP A N 1
ATOM 972 C CA . ASP A 1 125 ? -19.568 -0.805 12.109 1.00 90.38 125 ASP A CA 1
ATOM 973 C C . ASP A 1 125 ? -20.172 -1.022 13.509 1.00 90.38 125 ASP A C 1
ATOM 975 O O . ASP A 1 125 ? -20.650 -0.071 14.138 1.00 90.38 125 ASP A O 1
ATOM 979 N N . ASP A 1 126 ? -20.052 -2.239 14.052 1.00 89.50 126 ASP A N 1
ATOM 980 C CA . ASP A 1 126 ? -20.494 -2.567 15.413 1.00 89.50 126 ASP A CA 1
ATOM 981 C C . ASP A 1 126 ? -19.696 -1.794 16.477 1.00 89.50 126 ASP A C 1
ATOM 983 O O . ASP A 1 126 ? -20.267 -1.240 17.422 1.00 89.50 126 ASP A O 1
ATOM 987 N N . VAL A 1 127 ? -18.370 -1.706 16.319 1.00 90.19 127 VAL A N 1
ATOM 988 C CA . VAL A 1 127 ? -17.484 -0.963 17.235 1.00 90.19 127 VAL A CA 1
ATOM 989 C C . VAL A 1 127 ? -17.854 0.516 17.273 1.00 90.19 127 VAL A C 1
ATOM 991 O O . VAL A 1 127 ? -17.989 1.094 18.352 1.00 90.19 127 VAL A O 1
ATOM 994 N N . VAL A 1 128 ? -18.045 1.133 16.108 1.00 90.50 128 VAL A N 1
ATOM 995 C CA . VAL A 1 128 ? -18.403 2.549 15.995 1.00 90.50 128 VAL A CA 1
ATOM 996 C C . VAL A 1 128 ? -19.768 2.805 16.625 1.00 90.50 128 VAL A C 1
ATOM 998 O O . VAL A 1 128 ? -19.891 3.730 17.433 1.00 90.50 128 VAL A O 1
ATOM 1001 N N . GLN A 1 129 ? -20.766 1.968 16.328 1.00 88.75 129 GLN A N 1
ATOM 1002 C CA . GLN A 1 129 ? -22.110 2.100 16.889 1.00 88.75 129 GLN A CA 1
ATOM 1003 C C . GLN A 1 129 ? -22.110 2.016 18.424 1.00 88.75 129 GLN A C 1
ATOM 1005 O O . GLN A 1 129 ? -22.827 2.770 19.086 1.00 88.75 129 GLN A O 1
ATOM 1010 N N . GLU A 1 130 ? -21.307 1.122 19.001 1.00 89.12 130 GLU A N 1
ATOM 1011 C CA . GLU A 1 130 ? -21.204 0.931 20.451 1.00 89.12 130 GLU A CA 1
ATOM 1012 C C . GLU A 1 130 ? -20.357 2.002 21.150 1.00 89.12 130 GLU A C 1
ATOM 1014 O O . GLU A 1 130 ? -20.615 2.322 22.312 1.00 89.12 130 GLU A O 1
ATOM 1019 N N . SER A 1 131 ? -19.381 2.591 20.454 1.00 87.25 131 SER A N 1
ATOM 1020 C CA . SER A 1 131 ? -18.473 3.600 21.017 1.00 87.25 131 SER A CA 1
ATOM 1021 C C . SER A 1 131 ? -19.182 4.890 21.456 1.00 87.25 131 SER A C 1
ATOM 1023 O O . SER A 1 131 ? -18.689 5.621 22.314 1.00 87.25 131 SER A O 1
ATOM 1025 N N . GLY A 1 132 ? -20.339 5.196 20.857 1.00 85.56 132 GLY A N 1
ATOM 1026 C CA . GLY A 1 132 ? -21.070 6.445 21.078 1.00 85.56 132 GLY A CA 1
ATOM 1027 C C . GLY A 1 132 ? -20.436 7.679 20.422 1.00 85.56 132 GLY A C 1
ATOM 1028 O O . GLY A 1 132 ? -20.993 8.774 20.537 1.00 85.56 132 GLY A O 1
ATOM 1029 N N . TYR A 1 133 ? -19.311 7.524 19.718 1.00 87.19 133 TYR A N 1
ATOM 1030 C CA . TYR A 1 133 ? -18.690 8.584 18.930 1.00 87.19 133 TYR A CA 1
ATOM 1031 C C . TYR A 1 133 ? -19.246 8.613 17.508 1.00 87.19 133 TYR A C 1
ATOM 1033 O O . TYR A 1 133 ? -19.562 7.586 16.912 1.00 87.19 133 TYR A O 1
ATOM 1041 N N . LEU A 1 134 ? -19.326 9.814 16.932 1.00 86.19 134 LEU A N 1
ATOM 1042 C CA . LEU A 1 134 ? -19.687 9.981 15.529 1.00 86.19 134 LEU A CA 1
ATOM 1043 C C . LEU A 1 134 ? -18.444 9.771 14.654 1.00 86.19 134 LEU A C 1
ATOM 1045 O O . LEU A 1 134 ? -17.794 10.728 14.239 1.00 86.19 134 LEU A O 1
ATOM 1049 N N . ILE A 1 135 ? -18.102 8.508 14.417 1.00 87.06 135 ILE A N 1
ATOM 1050 C CA . ILE A 1 135 ? -17.020 8.093 13.519 1.00 87.06 135 ILE A CA 1
ATOM 1051 C C . ILE A 1 135 ? -17.666 7.589 12.226 1.00 87.06 135 ILE A C 1
ATOM 1053 O O . ILE A 1 135 ? -18.666 6.882 12.265 1.00 87.06 135 ILE A O 1
ATOM 1057 N N . SER A 1 136 ? -17.118 7.968 11.073 1.00 84.88 136 SER A N 1
ATOM 1058 C CA . SER A 1 136 ? -17.586 7.492 9.766 1.00 84.88 136 SER A CA 1
ATOM 1059 C C . SER A 1 136 ? -16.417 6.831 9.038 1.00 84.88 136 SER A C 1
ATOM 1061 O O . SER A 1 136 ? -15.658 7.547 8.371 1.00 84.88 136 SER A O 1
ATOM 1063 N N . PRO A 1 137 ? -16.225 5.507 9.190 1.00 85.62 137 PRO A N 1
ATOM 1064 C CA . PRO A 1 137 ? -15.264 4.753 8.392 1.00 85.62 137 PRO A CA 1
ATOM 1065 C C . PRO A 1 137 ? -15.651 4.824 6.909 1.00 85.62 137 PRO A C 1
ATOM 1067 O O . PRO A 1 137 ? -16.829 4.722 6.576 1.00 85.62 137 PRO A O 1
ATOM 1070 N N . HIS A 1 138 ? -14.682 5.046 6.024 1.00 86.56 138 HIS A N 1
ATOM 1071 C CA . HIS A 1 138 ? -14.908 5.116 4.574 1.00 86.56 138 HIS A CA 1
ATOM 1072 C C . HIS A 1 138 ? -14.334 3.892 3.865 1.00 86.56 138 HIS A C 1
ATOM 1074 O O . HIS A 1 138 ? -15.025 3.257 3.074 1.00 86.56 138 HIS A O 1
ATOM 1080 N N . ASP A 1 139 ? -13.082 3.553 4.163 1.00 94.38 139 ASP A N 1
ATOM 1081 C CA . ASP A 1 139 ? -12.380 2.436 3.544 1.00 94.38 139 ASP A CA 1
ATOM 1082 C C . ASP A 1 139 ? -11.510 1.684 4.557 1.00 94.38 139 ASP A C 1
ATOM 1084 O O . ASP A 1 139 ? -11.072 2.256 5.558 1.00 94.38 139 ASP A O 1
ATOM 1088 N N . VAL A 1 140 ? -11.257 0.408 4.271 1.00 97.12 140 VAL A N 1
ATOM 1089 C CA . VAL A 1 140 ? -10.376 -0.489 5.022 1.00 97.12 140 VAL A CA 1
ATOM 1090 C C . VAL A 1 140 ? -9.334 -1.014 4.041 1.00 97.12 140 VAL A C 1
ATOM 1092 O O . VAL A 1 140 ? -9.693 -1.557 2.998 1.00 97.12 140 VAL A O 1
ATOM 1095 N N . VAL A 1 141 ? -8.053 -0.835 4.360 1.00 97.88 141 VAL A N 1
ATOM 1096 C CA . VAL A 1 141 ? -6.931 -1.291 3.527 1.00 97.88 141 VAL A CA 1
ATOM 1097 C C . VAL A 1 141 ? -6.013 -2.187 4.351 1.00 97.88 141 VAL A C 1
ATOM 1099 O O . VAL A 1 141 ? -5.431 -1.731 5.340 1.00 97.88 141 VAL A O 1
ATOM 1102 N N . LEU A 1 142 ? -5.842 -3.445 3.946 1.00 97.56 142 LEU A N 1
ATOM 1103 C CA . LEU A 1 142 ? -4.913 -4.375 4.584 1.00 97.56 142 LEU A CA 1
ATOM 1104 C C . LEU A 1 142 ? -3.470 -3.937 4.339 1.00 97.56 142 LEU A C 1
ATOM 1106 O O . LEU A 1 142 ? -3.031 -3.806 3.198 1.00 97.56 142 LEU A O 1
ATOM 1110 N N . THR A 1 143 ? -2.727 -3.730 5.422 1.00 96.19 143 THR A N 1
ATOM 1111 C CA . THR A 1 143 ? -1.357 -3.215 5.415 1.00 96.19 143 THR A CA 1
ATOM 1112 C C . THR A 1 143 ? -0.429 -4.099 6.260 1.00 96.19 143 THR A C 1
ATOM 1114 O O . THR A 1 143 ? -0.725 -5.254 6.581 1.00 96.19 143 THR A O 1
ATOM 1117 N N . GLY A 1 144 ? 0.741 -3.567 6.600 1.00 93.19 144 GLY A N 1
ATOM 1118 C CA . GLY A 1 144 ? 1.730 -4.228 7.427 1.00 93.19 144 GLY A CA 1
ATOM 1119 C C . GLY A 1 144 ? 2.361 -5.416 6.716 1.00 93.19 144 GLY A C 1
ATOM 1120 O O . GLY A 1 144 ? 2.352 -5.538 5.493 1.00 93.19 144 GLY A O 1
ATOM 1121 N N . LYS A 1 145 ? 2.966 -6.302 7.502 1.00 88.62 145 LYS A N 1
ATOM 1122 C CA . LYS A 1 145 ? 3.805 -7.381 6.967 1.00 88.62 145 LYS A CA 1
ATOM 1123 C C . LYS A 1 145 ? 3.038 -8.358 6.081 1.00 88.62 145 LYS A C 1
ATOM 1125 O O . LYS A 1 145 ? 3.569 -8.768 5.053 1.00 88.62 145 LYS A O 1
ATOM 1130 N N . ARG A 1 146 ? 1.780 -8.644 6.437 1.00 92.06 146 ARG A N 1
ATOM 1131 C CA . ARG A 1 146 ? 0.880 -9.510 5.658 1.00 92.06 146 ARG A CA 1
ATOM 1132 C C . ARG A 1 146 ? 0.627 -9.004 4.258 1.00 92.06 146 ARG A C 1
ATOM 1134 O O . ARG A 1 146 ? 0.513 -9.796 3.333 1.00 92.06 146 ARG A O 1
ATOM 1141 N N . ALA A 1 147 ? 0.626 -7.687 4.075 1.00 89.69 147 ALA A N 1
ATOM 1142 C CA . ALA A 1 147 ? 0.480 -7.117 2.750 1.00 89.69 147 ALA A CA 1
ATOM 1143 C C . ALA A 1 147 ? 1.630 -7.502 1.805 1.00 89.69 147 ALA A C 1
ATOM 1145 O O . ALA A 1 147 ? 1.499 -7.357 0.595 1.00 89.69 147 ALA A O 1
ATOM 1146 N N . ARG A 1 148 ? 2.773 -7.971 2.314 1.00 86.50 148 ARG A N 1
ATOM 1147 C CA . ARG A 1 148 ? 3.931 -8.355 1.494 1.00 86.50 148 ARG A CA 1
ATOM 1148 C C . ARG A 1 148 ? 4.451 -9.765 1.796 1.00 86.50 148 ARG A C 1
ATOM 1150 O O . ARG A 1 148 ? 5.572 -10.071 1.398 1.00 86.50 148 ARG A O 1
ATOM 1157 N N . GLY A 1 149 ? 3.665 -10.611 2.470 1.00 80.81 149 GLY A N 1
ATOM 1158 C CA . GLY A 1 149 ? 4.069 -11.983 2.809 1.00 80.81 149 GLY A CA 1
ATOM 1159 C C . GLY A 1 149 ? 5.274 -12.043 3.759 1.00 80.81 149 GLY A C 1
ATOM 1160 O O . GLY A 1 149 ? 6.131 -12.917 3.638 1.00 80.81 149 GLY A O 1
ATOM 1161 N N . LEU A 1 150 ? 5.420 -11.042 4.634 1.00 79.25 150 LEU A N 1
ATOM 1162 C CA . LEU A 1 150 ? 6.541 -10.897 5.575 1.00 79.25 150 LEU A CA 1
ATOM 1163 C C . LEU A 1 150 ? 6.175 -11.273 7.019 1.00 79.25 150 LEU A C 1
ATOM 1165 O O . LEU A 1 150 ? 6.960 -11.052 7.948 1.00 79.25 150 LEU A O 1
ATOM 1169 N N . GLU A 1 151 ? 4.953 -11.730 7.243 1.00 81.44 151 GLU A N 1
ATOM 1170 C CA . GLU A 1 151 ? 4.398 -12.010 8.554 1.00 81.44 151 GLU A CA 1
ATOM 1171 C C . GLU A 1 151 ? 4.949 -13.289 9.179 1.00 81.44 151 GLU A C 1
ATOM 1173 O O . GLU A 1 151 ? 5.319 -14.260 8.522 1.00 81.44 151 GLU A O 1
ATOM 1178 N N . ASN A 1 152 ? 4.926 -13.312 10.504 1.00 82.81 152 ASN A N 1
ATOM 1179 C CA . ASN A 1 152 ? 4.982 -14.542 11.274 1.00 82.81 152 ASN A CA 1
ATOM 1180 C C . ASN A 1 152 ? 3.563 -15.023 11.594 1.00 82.81 152 ASN A C 1
ATOM 1182 O O . ASN A 1 152 ? 2.618 -14.237 11.648 1.00 82.81 152 ASN A O 1
ATOM 1186 N N . VAL A 1 153 ? 3.443 -16.308 11.938 1.00 77.81 153 VAL A N 1
ATOM 1187 C CA . VAL A 1 153 ? 2.170 -16.989 12.246 1.00 77.81 153 VAL A CA 1
ATOM 1188 C C . VAL A 1 153 ? 1.292 -16.239 13.264 1.00 77.81 153 VAL A C 1
ATOM 1190 O O . VAL A 1 153 ? 0.074 -16.331 13.194 1.00 77.81 153 VAL A O 1
ATOM 1193 N N . HIS A 1 154 ? 1.883 -15.481 14.193 1.00 84.44 154 HIS A N 1
ATOM 1194 C CA . HIS A 1 154 ? 1.161 -14.752 15.247 1.00 84.44 154 HIS A CA 1
ATOM 1195 C C . HIS A 1 154 ? 1.192 -13.228 15.106 1.00 84.44 154 HIS A C 1
ATOM 1197 O O . HIS A 1 154 ? 0.716 -12.530 16.003 1.00 84.44 154 HIS A O 1
ATOM 1203 N N . ASP A 1 155 ? 1.766 -12.693 14.026 1.00 89.00 155 ASP A N 1
ATOM 1204 C CA . ASP A 1 155 ? 1.732 -11.248 13.806 1.00 89.00 155 ASP A CA 1
ATOM 1205 C C . ASP A 1 155 ? 0.262 -10.792 13.678 1.00 89.00 155 ASP A C 1
ATOM 1207 O O . ASP A 1 155 ? -0.581 -11.590 13.268 1.00 89.00 155 ASP A O 1
ATOM 1211 N N . PRO A 1 156 ? -0.087 -9.537 13.986 1.00 95.50 156 PRO A N 1
ATOM 1212 C CA . PRO A 1 156 ? -1.450 -9.038 13.816 1.00 95.50 156 PRO A CA 1
ATOM 1213 C C . PRO A 1 156 ? -1.801 -8.758 12.347 1.00 95.50 156 PRO A C 1
ATOM 1215 O O . PRO A 1 156 ? -0.927 -8.524 11.512 1.00 95.50 156 PRO A O 1
ATOM 1218 N N . ILE A 1 157 ? -3.093 -8.752 12.035 1.00 96.50 157 ILE A N 1
ATOM 1219 C CA . ILE A 1 157 ? -3.632 -8.204 10.792 1.00 96.50 157 ILE A CA 1
ATOM 1220 C C . ILE A 1 157 ? -3.654 -6.683 10.954 1.00 96.50 157 ILE A C 1
ATOM 1222 O O . ILE A 1 157 ? -4.511 -6.148 11.655 1.00 96.50 157 ILE A O 1
ATOM 1226 N N . ASP A 1 158 ? -2.679 -5.993 10.368 1.00 97.50 158 ASP A N 1
ATOM 1227 C CA . ASP A 1 158 ? -2.647 -4.533 10.361 1.00 97.50 158 ASP A CA 1
ATOM 1228 C C . ASP A 1 158 ? -3.567 -4.005 9.246 1.00 97.50 158 ASP A C 1
ATOM 1230 O O . ASP A 1 158 ? -3.452 -4.410 8.088 1.00 97.50 158 ASP A O 1
ATOM 1234 N N . VAL A 1 159 ? -4.464 -3.078 9.579 1.00 97.69 159 VAL A N 1
ATOM 1235 C CA . VAL A 1 159 ? -5.338 -2.392 8.619 1.00 97.69 159 VAL A CA 1
ATOM 1236 C C . VAL A 1 159 ? -5.267 -0.884 8.803 1.00 97.69 159 VAL A C 1
ATOM 1238 O O . VAL A 1 159 ? -5.206 -0.392 9.929 1.00 97.69 159 VAL A O 1
ATOM 12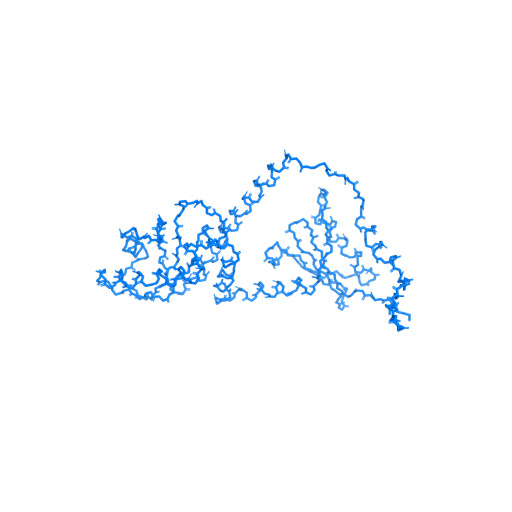41 N N . VAL A 1 160 ? -5.312 -0.147 7.698 1.00 97.81 160 VAL A N 1
ATOM 1242 C CA . VAL A 1 160 ? -5.604 1.287 7.704 1.00 97.81 160 VAL A CA 1
ATOM 1243 C C . VAL A 1 160 ? -7.103 1.465 7.539 1.00 97.81 160 VAL A C 1
ATOM 1245 O O . VAL A 1 160 ? -7.693 0.886 6.629 1.00 97.81 160 VAL A O 1
ATOM 1248 N N . VAL A 1 161 ? -7.716 2.271 8.401 1.00 96.88 161 VAL A N 1
ATOM 1249 C CA . VAL A 1 161 ? -9.138 2.617 8.310 1.00 96.88 161 VAL A CA 1
ATOM 1250 C C . VAL A 1 161 ? -9.249 4.103 8.040 1.00 96.88 161 VAL A C 1
ATOM 1252 O O . VAL A 1 161 ? -8.846 4.922 8.867 1.00 96.88 161 VAL A O 1
ATOM 1255 N N . THR A 1 162 ? -9.803 4.468 6.888 1.00 95.94 162 THR A N 1
ATOM 1256 C CA . THR A 1 162 ? -10.004 5.883 6.594 1.00 95.94 162 THR A CA 1
ATOM 1257 C C . THR A 1 162 ? -11.248 6.419 7.273 1.00 95.94 162 THR A C 1
ATOM 1259 O O . THR A 1 162 ? -12.282 5.753 7.321 1.00 95.94 162 THR A O 1
ATOM 1262 N N . HIS A 1 163 ? -11.175 7.647 7.771 1.00 93.81 163 HIS A N 1
ATOM 1263 C CA . HIS A 1 163 ? -12.316 8.320 8.377 1.00 93.81 163 HIS A CA 1
ATOM 1264 C C . HIS A 1 163 ? -12.515 9.736 7.832 1.00 93.81 163 HIS A C 1
ATOM 1266 O O . HIS A 1 163 ? -11.603 10.372 7.295 1.00 93.81 163 HIS A O 1
ATOM 1272 N N . GLY A 1 164 ? -13.750 10.223 7.973 1.00 88.19 164 GLY A N 1
ATOM 1273 C CA . GLY A 1 164 ? -14.092 11.627 7.746 1.00 88.19 164 GLY A CA 1
ATOM 1274 C C . GLY A 1 164 ? -13.717 12.508 8.940 1.00 88.19 164 GLY A C 1
ATOM 1275 O O . GLY A 1 164 ? -13.043 12.077 9.875 1.00 88.19 164 GLY A O 1
ATOM 1276 N N . THR A 1 165 ? -14.192 13.752 8.944 1.00 84.62 165 THR A N 1
ATOM 1277 C CA . THR A 1 165 ? -13.971 14.664 10.073 1.00 84.62 165 THR A CA 1
ATOM 1278 C C . THR A 1 165 ? -14.600 14.120 11.358 1.00 84.62 165 THR A C 1
ATOM 1280 O O . THR A 1 165 ? -15.779 13.773 11.382 1.00 84.62 165 THR A O 1
ATOM 1283 N N . THR A 1 166 ? -13.821 14.102 12.436 1.00 87.19 166 THR A N 1
ATOM 1284 C CA . THR A 1 166 ? -14.233 13.684 13.781 1.00 87.19 166 THR A CA 1
ATOM 1285 C C . THR A 1 166 ? -13.656 14.649 14.819 1.00 87.19 166 THR A C 1
ATOM 1287 O O . THR A 1 166 ? -12.740 15.415 14.526 1.00 87.19 166 THR A O 1
ATOM 1290 N N . SER A 1 167 ? -14.231 14.667 16.023 1.00 88.31 167 SER A N 1
ATOM 1291 C CA . SER A 1 167 ? -13.719 15.454 17.151 1.00 88.31 167 SER A CA 1
ATOM 1292 C C . SER A 1 167 ? -12.538 14.799 17.870 1.00 88.31 167 SER A C 1
ATOM 1294 O O . SER A 1 167 ? -11.969 15.424 18.759 1.00 88.31 167 SER A O 1
ATOM 1296 N N . LEU A 1 168 ? -12.230 13.544 17.538 1.00 91.44 168 LEU A N 1
ATOM 1297 C CA . LEU A 1 168 ? -11.139 12.767 18.119 1.00 91.44 168 LEU A CA 1
ATOM 1298 C C . LEU A 1 168 ? -9.864 12.930 17.287 1.00 91.44 168 LEU A C 1
ATOM 1300 O O . LEU A 1 168 ? -9.921 13.007 16.060 1.00 91.44 168 LEU A O 1
ATOM 1304 N N . SER A 1 169 ? -8.716 12.948 17.952 1.00 92.44 169 SER A N 1
ATOM 1305 C CA . SER A 1 169 ? -7.407 12.803 17.311 1.00 92.44 169 SER A CA 1
ATOM 1306 C C . SER A 1 169 ? -7.181 11.373 16.800 1.00 92.44 169 SER A C 1
ATOM 1308 O O . SER A 1 169 ? -7.826 10.434 17.265 1.00 92.44 169 SER A O 1
ATOM 1310 N N . GLU A 1 170 ? -6.239 11.178 15.870 1.00 90.19 170 GLU A N 1
ATOM 1311 C CA . GLU A 1 170 ? -5.864 9.835 15.385 1.00 90.19 170 GLU A CA 1
ATOM 1312 C C . GLU A 1 170 ? -5.357 8.924 16.521 1.00 90.19 170 GLU A C 1
ATOM 1314 O O . GLU A 1 170 ? -5.602 7.718 16.500 1.00 90.19 170 GLU A O 1
ATOM 1319 N N . GLU A 1 171 ? -4.721 9.487 17.555 1.00 94.38 171 GLU A N 1
ATOM 1320 C CA . GLU A 1 171 ? -4.312 8.743 18.755 1.00 94.38 171 GLU A CA 1
ATOM 1321 C C . GLU A 1 171 ? -5.531 8.253 19.553 1.00 94.38 171 GLU A C 1
ATOM 1323 O O . GLU A 1 171 ? -5.640 7.059 19.831 1.00 94.38 171 GLU A O 1
ATOM 1328 N N . GLU A 1 172 ? -6.496 9.132 19.841 1.00 95.12 172 GLU A N 1
ATOM 1329 C CA . GLU A 1 172 ? -7.744 8.756 20.524 1.00 95.12 172 GLU A CA 1
ATOM 1330 C C . GLU A 1 172 ? -8.564 7.751 19.701 1.00 95.12 172 GLU A C 1
ATOM 1332 O O . GLU A 1 172 ? -9.122 6.805 20.252 1.00 95.12 172 GLU A O 1
ATOM 1337 N N . LEU A 1 173 ? -8.617 7.907 18.373 1.00 94.44 173 LEU A N 1
ATOM 1338 C CA . LEU A 1 173 ? -9.257 6.931 17.488 1.00 94.44 173 LEU A CA 1
ATOM 1339 C C . LEU A 1 173 ? -8.539 5.584 17.526 1.00 94.44 173 LEU A C 1
ATOM 1341 O O . LEU A 1 173 ? -9.198 4.549 17.519 1.00 94.44 173 LEU A O 1
ATOM 1345 N N . THR A 1 174 ? -7.206 5.581 17.579 1.00 95.50 174 THR A N 1
ATOM 1346 C CA . THR A 1 174 ? -6.428 4.343 17.686 1.00 95.50 174 THR A CA 1
ATOM 1347 C C . THR A 1 174 ? -6.778 3.622 18.981 1.00 95.50 174 THR A C 1
ATOM 1349 O O . THR A 1 174 ? -7.008 2.414 18.956 1.00 95.50 174 THR A O 1
ATOM 1352 N N . GLU A 1 175 ? -6.879 4.346 20.097 1.00 94.38 175 GLU A N 1
ATOM 1353 C CA . GLU A 1 175 ? -7.302 3.776 21.377 1.00 94.38 175 GLU A CA 1
ATOM 1354 C C . GLU A 1 175 ? -8.721 3.201 21.292 1.00 94.38 175 GLU A C 1
ATOM 1356 O O . GLU A 1 175 ? -8.908 2.017 21.568 1.00 94.38 175 GLU A O 1
ATOM 1361 N N . VAL A 1 176 ? -9.696 3.993 20.834 1.00 93.25 176 VAL A N 1
ATOM 1362 C CA . VAL A 1 176 ? -11.109 3.585 20.735 1.00 93.25 176 VAL A CA 1
ATOM 1363 C C . VAL A 1 176 ? -11.288 2.365 19.828 1.00 93.25 176 VAL A C 1
ATOM 1365 O O . VAL A 1 176 ? -11.969 1.409 20.196 1.00 93.25 176 VAL A O 1
ATOM 1368 N N . LEU A 1 177 ? -10.671 2.364 18.644 1.00 93.88 177 LEU A N 1
ATOM 1369 C CA . LEU A 1 177 ? -10.863 1.301 17.654 1.00 93.88 177 LEU A CA 1
ATOM 1370 C C . LEU A 1 177 ? -10.129 0.004 18.020 1.00 93.88 177 LEU A C 1
ATOM 1372 O O . LEU A 1 177 ? -10.568 -1.075 17.623 1.00 93.88 177 LEU A O 1
ATOM 1376 N N . ASN A 1 178 ? -9.044 0.075 18.799 1.00 95.00 178 ASN A N 1
ATOM 1377 C CA . ASN A 1 178 ? -8.288 -1.109 19.221 1.00 95.00 178 ASN A CA 1
ATOM 1378 C C . ASN A 1 178 ? -8.640 -1.602 20.637 1.00 95.00 178 ASN A C 1
ATOM 1380 O O . ASN A 1 178 ? -8.198 -2.689 21.017 1.00 95.00 178 ASN A O 1
ATOM 1384 N N . GLU A 1 179 ? -9.448 -0.872 21.414 1.00 91.38 179 GLU A N 1
ATOM 1385 C CA . GLU A 1 179 ? -9.764 -1.194 22.818 1.00 91.38 179 GLU A CA 1
ATOM 1386 C C . GLU A 1 179 ? -10.284 -2.631 22.996 1.00 91.38 179 GLU A C 1
ATOM 1388 O O . GLU A 1 179 ? -9.914 -3.347 23.932 1.00 91.38 179 GLU A O 1
ATOM 1393 N N . ARG A 1 180 ? -11.108 -3.097 22.052 1.00 88.44 180 ARG A N 1
ATOM 1394 C CA . ARG A 1 180 ? -11.751 -4.417 22.117 1.00 88.44 180 ARG A CA 1
ATOM 1395 C C . ARG A 1 180 ? -10.829 -5.588 21.782 1.00 88.44 180 ARG A C 1
ATOM 1397 O O . ARG A 1 180 ? -11.275 -6.726 21.895 1.00 88.44 180 ARG A O 1
ATOM 1404 N N . ASN A 1 181 ? -9.567 -5.338 21.413 1.00 92.31 181 ASN A N 1
ATOM 1405 C CA . ASN A 1 181 ? -8.606 -6.368 21.000 1.00 92.31 181 ASN A CA 1
ATOM 1406 C C . ASN A 1 181 ? -9.219 -7.329 19.970 1.00 92.31 181 ASN A C 1
ATOM 1408 O O . ASN A 1 181 ? -9.206 -8.550 20.157 1.00 92.31 181 ASN A O 1
ATOM 1412 N N . LEU A 1 182 ? -9.820 -6.747 18.928 1.00 94.19 182 LEU A N 1
ATOM 1413 C CA . LEU A 1 182 ? -10.534 -7.471 17.881 1.00 94.19 182 LEU A CA 1
ATOM 1414 C C . LEU A 1 182 ? -9.645 -8.552 17.268 1.00 94.19 182 LEU A C 1
ATOM 1416 O O . LEU A 1 182 ? -8.420 -8.414 17.205 1.00 94.19 182 LEU A O 1
ATOM 1420 N N . LYS A 1 183 ? -10.272 -9.632 16.809 1.00 94.56 183 LYS A N 1
ATOM 1421 C CA . LYS A 1 183 ? -9.580 -10.743 16.167 1.00 94.56 183 LYS A CA 1
ATOM 1422 C C . LYS A 1 183 ? -10.358 -11.245 14.970 1.00 94.56 183 LYS A C 1
ATOM 1424 O O . LYS A 1 183 ? -11.585 -11.266 15.006 1.00 94.56 183 LYS A O 1
ATOM 1429 N N . LEU A 1 184 ? -9.619 -11.707 13.973 1.00 93.19 184 LEU A N 1
ATOM 1430 C CA . LEU A 1 184 ? -10.134 -12.560 12.918 1.00 93.19 184 LEU A CA 1
ATOM 1431 C C . LEU A 1 184 ? -9.522 -13.942 13.130 1.00 93.19 184 LEU A C 1
ATOM 1433 O O . LEU A 1 184 ? -8.302 -14.091 13.044 1.00 93.19 184 LEU A O 1
ATOM 1437 N N . ASP A 1 185 ? -10.361 -14.922 13.467 1.00 88.31 185 ASP A N 1
ATOM 1438 C CA . ASP A 1 185 ? -9.903 -16.211 14.004 1.00 88.31 185 ASP A CA 1
ATOM 1439 C C . ASP A 1 185 ? -9.013 -16.007 15.251 1.00 88.31 185 ASP A C 1
ATOM 1441 O O . ASP A 1 185 ? -9.410 -15.292 16.178 1.00 88.31 185 ASP A O 1
ATOM 1445 N N . ASP A 1 186 ? -7.809 -16.582 15.294 1.00 90.38 186 ASP A N 1
ATOM 1446 C CA . ASP A 1 186 ? -6.866 -16.391 16.402 1.00 90.38 186 ASP A CA 1
ATOM 1447 C C . ASP A 1 186 ? -5.945 -15.167 16.226 1.00 90.38 186 ASP A C 1
ATOM 1449 O O . ASP A 1 186 ? -5.180 -14.826 17.141 1.00 90.38 186 ASP A O 1
ATOM 1453 N N . LEU A 1 187 ? -6.020 -14.475 15.084 1.00 93.81 187 LEU A N 1
ATOM 1454 C CA . LEU A 1 187 ? -5.133 -13.366 14.744 1.00 93.81 187 LEU A CA 1
ATOM 1455 C C . LEU A 1 187 ? -5.674 -12.027 15.267 1.00 93.81 187 LEU A C 1
ATOM 1457 O O . LEU A 1 187 ? -6.798 -11.651 14.933 1.00 93.81 187 LEU A O 1
ATOM 1461 N N . PRO A 1 188 ? -4.888 -11.265 16.053 1.00 95.62 188 PRO A N 1
ATOM 1462 C CA . PRO A 1 188 ? -5.271 -9.918 16.462 1.00 95.62 188 PRO A CA 1
ATOM 1463 C C . PRO A 1 188 ? -5.395 -8.988 15.258 1.00 95.62 188 PRO A C 1
ATOM 1465 O O . PRO A 1 188 ? -4.531 -9.000 14.387 1.00 95.62 188 PRO A O 1
ATOM 1468 N N . ILE A 1 189 ? -6.419 -8.145 15.240 1.00 96.44 189 ILE A N 1
ATOM 1469 C CA . ILE A 1 189 ? -6.564 -7.056 14.275 1.00 96.44 189 ILE A CA 1
ATOM 1470 C C . ILE A 1 189 ? -5.990 -5.790 14.916 1.00 96.44 189 ILE A C 1
ATOM 1472 O O . ILE A 1 189 ? -6.339 -5.458 16.050 1.00 96.44 189 ILE A O 1
ATOM 1476 N N . ARG A 1 190 ? -5.109 -5.087 14.199 1.00 97.06 190 ARG A N 1
ATOM 1477 C CA . ARG A 1 190 ? -4.598 -3.769 14.584 1.00 97.06 190 ARG A CA 1
ATOM 1478 C C . ARG A 1 190 ? -5.077 -2.722 13.589 1.00 97.06 190 ARG A C 1
ATOM 1480 O O . ARG A 1 190 ? -4.763 -2.805 12.407 1.00 97.06 190 ARG A O 1
ATOM 1487 N N . ILE A 1 191 ? -5.795 -1.726 14.087 1.00 96.88 191 ILE A N 1
ATOM 1488 C CA . ILE A 1 191 ? -6.400 -0.667 13.283 1.00 96.88 191 ILE A CA 1
ATOM 1489 C C . ILE A 1 191 ? -5.582 0.616 13.396 1.00 96.88 191 ILE A C 1
ATOM 1491 O O . ILE A 1 191 ? -5.330 1.096 14.501 1.00 96.88 191 ILE A O 1
ATOM 1495 N N . HIS A 1 192 ? -5.219 1.180 12.248 1.00 96.69 192 HIS A N 1
ATOM 1496 C CA . HIS A 1 192 ? -4.546 2.468 12.106 1.00 96.69 192 HIS A CA 1
ATOM 1497 C C . HIS A 1 192 ? -5.512 3.459 11.437 1.00 96.69 192 HIS A C 1
ATOM 1499 O O . HIS A 1 192 ? -5.696 3.404 10.219 1.00 96.69 192 HIS A O 1
ATOM 1505 N N . PRO A 1 193 ? -6.199 4.319 12.204 1.00 96.44 193 PRO A N 1
ATOM 1506 C CA . PRO A 1 193 ? -7.082 5.328 11.638 1.00 96.44 193 PRO A CA 1
ATOM 1507 C C . PRO A 1 193 ? -6.271 6.407 10.914 1.00 96.44 193 PRO A C 1
ATOM 1509 O O . PRO A 1 193 ? -5.249 6.860 11.423 1.00 96.44 193 PRO A O 1
ATOM 1512 N N . VAL A 1 194 ? -6.734 6.812 9.733 1.00 95.56 194 VAL A N 1
ATOM 1513 C CA . VAL A 1 194 ? -6.116 7.875 8.926 1.00 95.56 194 VAL A CA 1
ATOM 1514 C C . VAL A 1 194 ? -7.214 8.741 8.311 1.00 95.56 194 VAL A C 1
ATOM 1516 O O . VAL A 1 194 ? -8.226 8.227 7.831 1.00 95.56 194 VAL A O 1
ATOM 1519 N N . GLU A 1 195 ? -7.045 10.061 8.266 1.00 93.75 195 GLU A N 1
ATOM 1520 C CA . GLU A 1 195 ? -7.972 10.900 7.493 1.00 93.75 195 GLU A CA 1
ATOM 1521 C C . GLU A 1 195 ? -7.989 10.477 6.014 1.00 93.75 195 GLU A C 1
ATOM 1523 O O . GLU A 1 195 ? -6.937 10.294 5.405 1.00 93.75 195 GLU A O 1
ATOM 1528 N N . ALA A 1 196 ? -9.168 10.380 5.388 1.00 92.38 196 ALA A N 1
ATOM 1529 C CA . ALA A 1 196 ? -9.290 9.871 4.012 1.00 92.38 196 ALA A CA 1
ATOM 1530 C C . ALA A 1 196 ? -8.364 10.571 2.991 1.00 92.38 196 ALA A C 1
ATOM 1532 O O . ALA A 1 196 ? -7.811 9.924 2.105 1.00 92.38 196 ALA A O 1
ATOM 1533 N N . GLN A 1 197 ? -8.128 11.877 3.155 1.00 89.06 197 GLN A N 1
ATOM 1534 C CA . GLN A 1 197 ? -7.226 12.663 2.302 1.00 89.06 197 GLN A CA 1
ATOM 1535 C C . GLN A 1 197 ? -5.733 12.301 2.441 1.00 89.06 197 GLN A C 1
ATOM 1537 O O . GLN A 1 197 ? -4.938 12.645 1.569 1.00 89.06 197 GLN A O 1
ATOM 1542 N N . HIS A 1 198 ? -5.337 11.614 3.515 1.00 92.75 198 HIS A N 1
ATOM 1543 C CA . HIS A 1 198 ? -3.957 11.209 3.793 1.00 92.75 198 HIS A CA 1
ATOM 1544 C C . HIS A 1 198 ? -3.676 9.735 3.476 1.00 92.75 198 HIS A C 1
ATOM 1546 O O . HIS A 1 198 ? -2.532 9.302 3.628 1.00 92.75 198 HIS A O 1
ATOM 1552 N N . LEU A 1 199 ? -4.670 8.970 3.002 1.00 93.81 199 LEU A N 1
ATOM 1553 C CA . LEU A 1 199 ? -4.522 7.535 2.744 1.00 93.81 199 LEU A CA 1
ATOM 1554 C C . LEU A 1 199 ? -3.333 7.226 1.825 1.00 93.81 199 LEU A C 1
ATOM 1556 O O . LEU A 1 199 ? -2.472 6.431 2.189 1.00 93.81 199 LEU A O 1
ATOM 1560 N N . ALA A 1 200 ? -3.251 7.874 0.662 1.00 89.62 200 ALA A N 1
ATOM 1561 C CA . ALA A 1 200 ? -2.184 7.605 -0.302 1.00 89.62 200 ALA A CA 1
ATOM 1562 C C . ALA A 1 200 ? -0.790 7.904 0.274 1.00 89.62 200 ALA A C 1
ATOM 1564 O O . ALA A 1 200 ? 0.112 7.075 0.178 1.00 89.62 200 ALA A O 1
ATOM 1565 N N . THR A 1 201 ? -0.621 9.046 0.946 1.00 89.81 201 THR A N 1
ATOM 1566 C CA . THR A 1 201 ? 0.646 9.400 1.603 1.00 89.81 201 THR A CA 1
ATOM 1567 C C . THR A 1 201 ? 1.022 8.381 2.678 1.00 89.81 201 THR A C 1
ATOM 1569 O O . THR A 1 201 ? 2.185 7.992 2.775 1.00 89.81 201 THR A O 1
ATOM 1572 N N . HIS A 1 202 ? 0.050 7.913 3.464 1.00 94.00 202 HIS A N 1
ATOM 1573 C CA . HIS A 1 202 ? 0.277 6.883 4.472 1.00 94.00 202 HIS A CA 1
ATOM 1574 C C . HIS A 1 202 ? 0.722 5.557 3.836 1.00 94.00 202 HIS A C 1
ATOM 1576 O O . HIS A 1 202 ? 1.725 4.979 4.255 1.00 94.00 202 HIS A O 1
ATOM 1582 N N . LEU A 1 203 ? 0.034 5.100 2.783 1.00 93.69 203 LEU A N 1
ATOM 1583 C CA . LEU A 1 203 ? 0.385 3.866 2.074 1.00 93.69 203 LEU A CA 1
ATOM 1584 C C . LEU A 1 203 ? 1.753 3.949 1.391 1.00 93.69 203 LEU A C 1
ATOM 1586 O O . LEU A 1 203 ? 2.473 2.956 1.371 1.00 93.69 203 LEU A O 1
ATOM 1590 N N . LEU A 1 204 ? 2.156 5.117 0.890 1.00 85.94 204 LEU A N 1
ATOM 1591 C CA . LEU A 1 204 ? 3.490 5.318 0.318 1.00 85.94 204 LEU A CA 1
ATOM 1592 C C . LEU A 1 204 ? 4.600 5.174 1.374 1.00 85.94 204 LEU A C 1
ATOM 1594 O O . LEU A 1 204 ? 5.641 4.553 1.127 1.00 85.94 204 LEU A O 1
ATOM 1598 N N . VAL A 1 205 ? 4.380 5.726 2.572 1.00 85.69 205 VAL A N 1
ATOM 1599 C CA . VAL A 1 205 ? 5.306 5.579 3.707 1.00 85.69 205 VAL A CA 1
ATOM 1600 C C . VAL A 1 205 ? 5.386 4.118 4.149 1.00 85.69 205 VAL A C 1
ATOM 1602 O O . VAL A 1 205 ? 6.490 3.593 4.335 1.00 85.69 205 VAL A O 1
ATOM 1605 N N . GLU A 1 206 ? 4.243 3.438 4.266 1.00 89.69 206 GLU A N 1
ATOM 1606 C CA . GLU A 1 206 ? 4.207 2.014 4.606 1.00 89.69 206 GLU A CA 1
ATOM 1607 C C . GLU A 1 206 ? 4.868 1.151 3.525 1.00 89.69 206 GLU A C 1
ATOM 1609 O O . GLU A 1 206 ? 5.681 0.290 3.854 1.00 89.69 206 GLU A O 1
ATOM 1614 N N . GLU A 1 207 ? 4.644 1.426 2.240 1.00 85.69 207 GLU A N 1
ATOM 1615 C CA . GLU A 1 207 ? 5.299 0.711 1.139 1.00 85.69 207 GLU A CA 1
ATOM 1616 C C . GLU A 1 207 ? 6.820 0.864 1.191 1.00 85.69 207 GLU A C 1
ATOM 1618 O O . GLU A 1 207 ? 7.555 -0.114 1.058 1.00 85.69 207 GLU A O 1
ATOM 1623 N N . THR A 1 208 ? 7.317 2.072 1.466 1.00 78.44 208 THR A N 1
ATOM 1624 C CA . THR A 1 208 ? 8.759 2.325 1.609 1.00 78.44 208 THR A CA 1
ATOM 1625 C C . THR A 1 208 ? 9.363 1.484 2.736 1.00 78.44 208 THR A C 1
ATOM 1627 O O . THR A 1 208 ? 10.456 0.915 2.608 1.00 78.44 208 THR A O 1
ATOM 1630 N N . LYS A 1 209 ? 8.648 1.377 3.859 1.00 85.00 209 LYS A N 1
ATOM 1631 C CA . LYS A 1 209 ? 9.051 0.567 5.010 1.00 85.00 209 LYS A CA 1
ATOM 1632 C C . LYS A 1 209 ? 9.018 -0.926 4.685 1.00 85.00 209 LYS A C 1
ATOM 1634 O O . LYS A 1 209 ? 10.009 -1.607 4.957 1.00 85.00 209 LYS A O 1
ATOM 1639 N N . LEU A 1 210 ? 7.944 -1.420 4.075 1.00 79.88 210 LEU A N 1
ATOM 1640 C CA . LEU A 1 210 ? 7.794 -2.828 3.711 1.00 79.88 210 LEU A CA 1
ATOM 1641 C C . LEU A 1 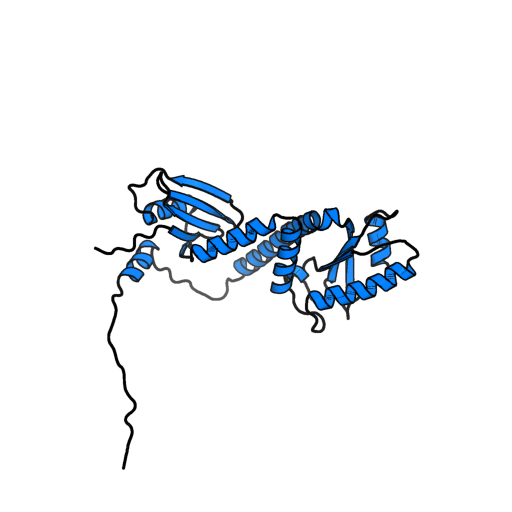210 ? 8.817 -3.245 2.653 1.00 79.88 210 LEU A C 1
ATOM 1643 O O . LEU A 1 210 ? 9.478 -4.264 2.821 1.00 79.88 210 LEU A O 1
ATOM 1647 N N . ALA A 1 211 ? 9.056 -2.423 1.631 1.00 73.69 211 ALA A N 1
ATOM 1648 C CA . ALA A 1 211 ? 10.081 -2.676 0.621 1.00 73.69 211 ALA A CA 1
ATOM 1649 C C . ALA A 1 211 ? 11.484 -2.794 1.241 1.00 73.69 211 ALA A C 1
ATOM 1651 O O . ALA A 1 211 ? 12.282 -3.644 0.838 1.00 73.69 211 ALA A O 1
ATOM 1652 N N . ARG A 1 212 ? 11.797 -1.977 2.258 1.00 71.69 212 ARG A N 1
ATOM 1653 C CA . ARG A 1 212 ? 13.049 -2.102 3.020 1.00 71.69 212 ARG A CA 1
ATOM 1654 C C . ARG A 1 212 ? 13.127 -3.440 3.757 1.00 71.69 212 ARG A C 1
ATOM 1656 O O . ARG A 1 212 ? 14.184 -4.067 3.727 1.00 71.69 212 ARG A O 1
ATOM 1663 N N . GLU A 1 213 ? 12.045 -3.880 4.395 1.00 75.25 213 GLU A N 1
ATOM 1664 C CA . GLU A 1 213 ? 11.989 -5.175 5.087 1.00 75.25 213 GLU A CA 1
ATOM 1665 C C . GLU A 1 213 ? 12.096 -6.354 4.108 1.00 75.25 213 GLU A C 1
ATOM 1667 O O . GLU A 1 213 ? 12.903 -7.254 4.340 1.00 75.25 213 GLU A O 1
ATOM 1672 N N . MET A 1 214 ? 11.407 -6.304 2.962 1.00 68.25 214 MET A N 1
ATOM 1673 C CA . MET A 1 214 ? 11.541 -7.298 1.890 1.00 68.25 214 MET A CA 1
ATOM 1674 C C . MET A 1 214 ? 12.993 -7.399 1.418 1.00 68.25 214 MET A C 1
ATOM 1676 O O . MET A 1 214 ? 13.553 -8.491 1.376 1.00 68.25 214 MET A O 1
ATOM 1680 N N . ARG A 1 215 ? 13.652 -6.268 1.116 1.00 63.72 215 ARG A N 1
ATOM 1681 C CA . ARG A 1 215 ? 15.068 -6.249 0.696 1.00 63.72 215 ARG A CA 1
ATOM 1682 C C . ARG A 1 215 ? 15.983 -6.886 1.740 1.00 63.72 215 ARG A C 1
ATOM 1684 O O . ARG A 1 215 ? 16.910 -7.604 1.374 1.00 63.72 215 ARG A O 1
ATOM 1691 N N . GLN A 1 216 ? 15.728 -6.645 3.026 1.00 64.12 216 GLN A N 1
ATOM 1692 C CA . GLN A 1 216 ? 16.482 -7.267 4.115 1.00 64.12 216 GLN A CA 1
ATOM 1693 C C . GLN A 1 216 ? 16.244 -8.780 4.184 1.00 64.12 216 GLN A C 1
ATOM 1695 O O . GLN A 1 216 ? 17.216 -9.527 4.303 1.00 64.12 216 GLN A O 1
ATOM 1700 N N . ALA A 1 217 ? 14.996 -9.235 4.050 1.00 58.06 217 ALA A N 1
ATOM 1701 C CA . ALA A 1 217 ? 14.655 -10.655 4.003 1.00 58.06 217 ALA A CA 1
ATOM 1702 C C . ALA A 1 217 ? 15.323 -11.352 2.805 1.00 58.06 217 ALA A C 1
ATOM 1704 O O . ALA A 1 217 ? 16.011 -12.357 2.979 1.00 58.06 217 ALA A O 1
ATOM 1705 N N . PHE A 1 218 ? 15.233 -10.769 1.605 1.00 53.66 218 PHE A N 1
ATOM 1706 C CA . PHE A 1 218 ? 15.908 -11.278 0.408 1.00 53.66 218 PHE A CA 1
ATOM 1707 C C . PHE A 1 218 ? 17.431 -11.328 0.571 1.00 53.66 218 PHE A C 1
ATOM 1709 O O . PHE A 1 218 ? 18.053 -12.337 0.241 1.00 53.66 218 PHE A O 1
ATOM 1716 N N . ALA A 1 219 ? 18.049 -10.270 1.105 1.00 52.81 219 ALA A N 1
ATOM 1717 C CA . ALA A 1 219 ? 19.489 -10.241 1.352 1.00 52.81 219 ALA A CA 1
ATOM 1718 C C . ALA A 1 219 ? 19.919 -11.301 2.378 1.00 52.81 219 ALA A C 1
ATOM 1720 O O . ALA A 1 219 ? 20.960 -11.934 2.200 1.00 52.81 219 ALA A O 1
ATOM 1721 N N . TYR A 1 220 ? 19.115 -11.523 3.423 1.00 53.62 220 TYR A N 1
ATOM 1722 C CA . TYR A 1 220 ? 19.344 -12.579 4.404 1.00 53.62 220 TYR A CA 1
ATOM 1723 C C . TYR A 1 220 ? 19.301 -13.963 3.750 1.00 53.62 220 TYR A C 1
ATOM 1725 O O . TYR A 1 220 ? 20.266 -14.714 3.889 1.00 53.62 220 TYR A O 1
ATOM 1733 N N . HIS A 1 221 ? 18.252 -14.272 2.980 1.00 51.22 221 HIS A N 1
ATOM 1734 C CA . HIS A 1 221 ? 18.138 -15.546 2.265 1.00 51.22 221 HIS A CA 1
ATOM 1735 C C . HIS A 1 221 ? 19.308 -15.764 1.297 1.00 51.22 221 HIS A C 1
ATOM 1737 O O . HIS A 1 221 ? 19.988 -16.783 1.384 1.00 51.22 221 HIS A O 1
ATOM 1743 N N . LYS A 1 222 ? 19.644 -14.762 0.478 1.00 46.78 222 LYS A N 1
ATOM 1744 C CA . LYS A 1 222 ? 20.774 -14.813 -0.464 1.00 46.78 222 LYS A CA 1
ATOM 1745 C C . LYS A 1 222 ? 22.130 -15.017 0.224 1.00 46.78 222 LYS A C 1
ATOM 1747 O O . LYS A 1 222 ? 23.002 -15.703 -0.300 1.00 46.78 222 LYS A O 1
ATOM 1752 N N . ALA A 1 223 ? 22.347 -14.415 1.395 1.00 53.56 223 ALA A N 1
ATOM 1753 C CA . ALA A 1 223 ? 23.595 -14.573 2.146 1.00 53.56 223 ALA A CA 1
ATOM 1754 C C . ALA A 1 223 ? 23.740 -15.968 2.783 1.00 53.56 223 ALA A C 1
ATOM 1756 O O . ALA A 1 223 ? 24.864 -16.405 3.041 1.00 53.56 223 ALA A O 1
ATOM 1757 N N . HIS A 1 224 ? 22.620 -16.657 3.017 1.00 49.00 224 HIS A N 1
ATOM 1758 C CA . HIS A 1 224 ? 22.561 -17.969 3.662 1.00 49.00 224 HIS A CA 1
ATOM 1759 C C . HIS A 1 224 ? 22.267 -19.119 2.676 1.00 49.00 224 HIS A C 1
ATOM 1761 O O . HIS A 1 224 ? 22.241 -20.270 3.092 1.00 49.00 224 HIS A O 1
ATOM 1767 N N . GLU A 1 225 ? 22.187 -18.843 1.367 1.00 47.06 225 GLU A N 1
ATOM 1768 C CA . GLU A 1 225 ? 22.151 -19.822 0.258 1.00 47.06 225 GLU A CA 1
ATOM 1769 C C . GLU A 1 225 ? 23.496 -20.551 0.009 1.00 47.06 225 GLU A C 1
ATOM 1771 O O . GLU A 1 225 ? 23.699 -21.189 -1.022 1.00 47.06 225 GLU A O 1
ATOM 1776 N N . LYS A 1 226 ? 24.452 -20.502 0.949 1.00 42.50 226 LYS A N 1
ATOM 1777 C CA . LYS A 1 226 ? 25.688 -21.304 0.885 1.00 42.50 226 LYS A CA 1
ATOM 1778 C C . LYS A 1 226 ? 25.512 -22.679 1.531 1.00 42.50 226 LYS A C 1
ATOM 1780 O O . LYS A 1 226 ? 26.207 -23.008 2.482 1.00 42.50 226 LYS A O 1
ATOM 1785 N N . GLU A 1 227 ? 24.647 -23.489 0.943 1.00 44.59 227 GLU A N 1
ATOM 1786 C CA . GLU A 1 227 ? 24.813 -24.940 0.833 1.00 44.59 227 GLU A CA 1
ATOM 1787 C C . GLU A 1 227 ? 24.021 -25.369 -0.416 1.00 44.59 227 GLU A C 1
ATOM 1789 O O . GLU A 1 227 ? 22.815 -25.186 -0.473 1.00 44.59 227 GLU A O 1
ATOM 1794 N N . GLU A 1 228 ? 24.737 -25.872 -1.431 1.00 35.62 228 GLU A N 1
ATOM 1795 C CA . GLU A 1 228 ? 24.274 -26.258 -2.784 1.00 35.62 228 GLU A CA 1
ATOM 1796 C C . GLU A 1 228 ? 24.119 -25.143 -3.845 1.00 35.62 228 GLU A C 1
ATOM 1798 O O . GLU A 1 228 ? 23.033 -24.714 -4.210 1.00 35.62 228 GLU A O 1
ATOM 1803 N N . THR A 1 229 ? 25.221 -24.759 -4.497 1.00 28.52 229 THR A N 1
ATOM 1804 C CA . THR A 1 229 ? 25.572 -25.260 -5.849 1.00 28.52 229 THR A CA 1
ATOM 1805 C C . THR A 1 229 ? 26.806 -24.537 -6.406 1.00 28.52 229 THR A C 1
ATOM 1807 O O . THR A 1 229 ? 26.969 -23.322 -6.335 1.00 28.52 229 THR A O 1
ATOM 1810 N N . GLU A 1 230 ? 27.723 -25.332 -6.946 1.00 32.50 230 GLU A N 1
ATOM 1811 C CA . GLU A 1 230 ? 28.979 -24.922 -7.569 1.00 32.50 230 GLU A CA 1
ATOM 1812 C C . GLU A 1 230 ? 28.698 -24.267 -8.937 1.00 32.50 230 GLU A C 1
ATOM 1814 O O . GLU A 1 230 ? 28.402 -24.947 -9.921 1.00 32.50 230 GLU A O 1
ATOM 1819 N N . ILE A 1 231 ? 28.756 -22.932 -9.018 1.00 30.00 231 ILE A N 1
ATOM 1820 C CA . ILE A 1 231 ? 28.536 -22.212 -10.282 1.00 30.00 231 ILE A CA 1
ATOM 1821 C C . ILE A 1 231 ? 29.789 -22.323 -11.160 1.00 30.00 231 ILE A C 1
ATOM 1823 O O . ILE A 1 231 ? 30.826 -21.707 -10.913 1.00 30.00 231 ILE A O 1
ATOM 1827 N N . THR A 1 232 ? 29.664 -23.110 -12.227 1.00 26.88 232 THR A N 1
ATOM 1828 C CA . THR A 1 232 ? 30.626 -23.193 -13.331 1.00 26.88 232 THR A CA 1
ATOM 1829 C C . THR A 1 232 ? 30.581 -21.911 -14.170 1.00 26.88 232 THR A C 1
ATOM 1831 O O . THR A 1 232 ? 29.566 -21.602 -14.790 1.00 26.88 232 THR A O 1
ATOM 1834 N N . ILE A 1 233 ? 31.700 -21.187 -14.230 1.00 29.20 233 ILE A N 1
ATOM 1835 C CA . ILE A 1 233 ? 31.867 -19.945 -15.003 1.00 29.20 233 ILE A CA 1
ATOM 1836 C C . ILE A 1 233 ? 31.921 -20.251 -16.513 1.00 29.20 233 ILE A C 1
ATOM 1838 O O . ILE A 1 233 ? 32.737 -21.068 -16.950 1.00 29.20 233 ILE A O 1
ATOM 1842 N N . ARG A 1 234 ? 31.100 -19.562 -17.324 1.00 27.09 234 ARG A N 1
ATOM 1843 C CA . ARG A 1 234 ? 31.183 -19.524 -18.802 1.00 27.09 234 ARG A CA 1
ATOM 1844 C C . ARG A 1 234 ? 30.912 -18.102 -19.350 1.00 27.09 234 ARG A C 1
ATOM 1846 O O . ARG A 1 234 ? 30.302 -17.309 -18.645 1.00 27.09 234 ARG A O 1
ATOM 1853 N N . PRO A 1 235 ? 31.448 -17.749 -20.539 1.00 34.22 235 PRO A N 1
ATOM 1854 C CA . PRO A 1 235 ? 32.012 -16.421 -20.821 1.00 34.22 235 PRO A CA 1
ATOM 1855 C C . PRO A 1 235 ? 31.074 -15.408 -21.512 1.00 34.22 235 PRO A C 1
ATOM 1857 O O . PRO A 1 235 ? 30.164 -15.811 -22.222 1.00 34.22 235 PRO A O 1
ATOM 1860 N N . SER A 1 236 ? 31.393 -14.114 -21.306 1.00 37.47 236 SER A N 1
ATOM 1861 C CA . SER A 1 236 ? 31.010 -12.855 -22.000 1.00 37.47 236 SER A CA 1
ATOM 1862 C C . SER A 1 236 ? 29.708 -12.830 -22.825 1.00 37.47 236 SER A C 1
ATOM 1864 O O . SER A 1 236 ? 29.567 -13.510 -23.839 1.00 37.47 236 SER A O 1
ATOM 1866 N N . ILE A 1 237 ? 28.803 -11.925 -22.438 1.00 44.38 237 ILE A N 1
ATOM 1867 C CA . ILE A 1 237 ? 27.483 -11.628 -23.032 1.00 44.38 237 ILE A CA 1
ATOM 1868 C C . ILE A 1 237 ? 27.540 -11.362 -24.551 1.00 44.38 237 ILE A C 1
ATOM 1870 O O . ILE A 1 237 ? 26.629 -11.758 -25.282 1.00 44.38 237 ILE A O 1
ATOM 1874 N N . VAL A 1 238 ? 28.661 -10.834 -25.055 1.00 43.22 238 VAL A N 1
ATOM 1875 C CA . VAL A 1 238 ? 28.927 -10.631 -26.492 1.00 43.22 238 VAL A CA 1
ATOM 1876 C C . VAL A 1 238 ? 28.863 -11.946 -27.286 1.00 43.22 238 VAL A C 1
ATOM 1878 O O . VAL A 1 238 ? 28.501 -11.965 -28.464 1.00 43.22 238 VAL A O 1
ATOM 1881 N N . GLN A 1 239 ? 29.186 -13.075 -26.652 1.00 44.03 239 GLN A N 1
ATOM 1882 C CA . GLN A 1 239 ? 29.123 -14.397 -27.269 1.00 44.03 239 GLN A CA 1
ATOM 1883 C C . GLN A 1 239 ? 27.684 -14.946 -27.301 1.00 44.03 239 GLN A C 1
ATOM 1885 O O . GLN A 1 239 ? 27.277 -15.522 -28.308 1.00 44.03 239 GLN A O 1
ATOM 1890 N N . ALA A 1 240 ? 26.889 -14.700 -26.254 1.00 44.44 240 ALA A N 1
ATOM 1891 C CA . ALA A 1 240 ? 25.499 -15.162 -26.152 1.00 44.44 240 ALA A CA 1
ATOM 1892 C C . ALA A 1 240 ? 24.560 -14.457 -27.153 1.00 44.44 240 ALA A C 1
ATOM 1894 O O . ALA A 1 240 ? 23.656 -15.083 -27.716 1.00 44.44 240 ALA A O 1
ATOM 1895 N N . LEU A 1 241 ? 24.813 -13.175 -27.431 1.00 43.78 241 LEU A N 1
ATOM 1896 C CA . LEU A 1 241 ? 24.089 -12.406 -28.449 1.00 43.78 241 LEU A CA 1
ATOM 1897 C C . LEU A 1 241 ? 24.500 -12.806 -29.881 1.00 43.78 241 LEU A C 1
ATOM 1899 O O . LEU A 1 241 ? 23.652 -12.903 -30.761 1.00 43.78 241 LEU A O 1
ATOM 1903 N N . LYS A 1 242 ? 25.774 -13.155 -30.117 1.00 45.00 242 LYS A N 1
ATOM 1904 C CA . LYS A 1 242 ? 26.230 -13.690 -31.419 1.00 45.00 242 LYS A CA 1
ATOM 1905 C C . LYS A 1 242 ? 25.717 -15.103 -31.716 1.00 45.00 242 LYS A C 1
ATOM 1907 O O . LYS A 1 242 ? 25.545 -15.461 -32.882 1.00 45.00 242 LYS A O 1
ATOM 1912 N N . ASP A 1 243 ? 25.491 -15.921 -30.690 1.00 46.03 243 ASP A N 1
ATOM 1913 C CA . ASP A 1 243 ? 25.020 -17.302 -30.854 1.00 46.03 243 ASP A CA 1
ATOM 1914 C C . ASP A 1 243 ? 23.512 -17.387 -31.152 1.00 46.03 243 ASP A C 1
ATOM 1916 O O . ASP A 1 243 ? 23.069 -18.332 -31.810 1.00 46.03 243 ASP A O 1
ATOM 1920 N N . THR A 1 244 ? 22.727 -16.374 -30.771 1.00 47.69 244 THR A N 1
ATOM 1921 C CA . THR A 1 244 ? 21.306 -16.265 -31.149 1.00 47.69 244 THR A CA 1
ATOM 1922 C C . THR A 1 244 ? 21.109 -15.879 -32.622 1.00 47.69 244 THR A C 1
ATOM 1924 O O . THR A 1 244 ? 20.101 -16.255 -33.217 1.00 47.69 244 THR A O 1
ATOM 1927 N N . GLU A 1 245 ? 22.098 -15.248 -33.264 1.00 45.00 245 GLU A N 1
ATOM 1928 C CA . GLU A 1 245 ? 22.070 -14.894 -34.695 1.00 45.00 245 GLU A CA 1
ATOM 1929 C C . GLU A 1 245 ? 22.542 -16.025 -35.636 1.00 45.00 245 GLU A C 1
ATOM 1931 O O . GLU A 1 245 ? 22.314 -15.973 -36.846 1.00 45.00 245 GLU A O 1
ATOM 1936 N N . LYS A 1 246 ? 23.181 -17.083 -35.113 1.00 37.56 246 LYS A N 1
ATOM 1937 C CA . LYS A 1 246 ? 23.780 -18.170 -35.918 1.00 37.56 246 LYS A CA 1
ATOM 1938 C C . LYS A 1 246 ? 22.882 -19.374 -36.202 1.00 37.56 246 LYS A C 1
ATOM 1940 O O . LYS A 1 246 ? 23.370 -20.345 -36.783 1.00 37.56 246 LYS A O 1
ATOM 1945 N N . SER A 1 247 ? 21.600 -19.345 -35.849 1.00 33.03 247 SER A N 1
ATOM 1946 C CA . SER A 1 247 ? 20.683 -20.454 -36.150 1.00 33.03 247 SER A CA 1
ATOM 1947 C C . SER A 1 247 ? 19.751 -20.123 -37.326 1.00 33.03 247 SER A C 1
ATOM 1949 O O . SER A 1 247 ? 18.645 -19.631 -37.107 1.00 33.03 247 SER A O 1
ATOM 1951 N N . PRO A 1 248 ? 20.150 -20.378 -38.590 1.00 36.94 248 PRO A N 1
ATOM 1952 C CA . PRO A 1 248 ? 19.215 -20.393 -39.701 1.00 36.94 248 PRO A CA 1
ATOM 1953 C C . PRO A 1 248 ? 18.455 -21.728 -39.748 1.00 36.94 248 PRO A C 1
ATOM 1955 O O . PRO A 1 248 ? 19.006 -22.812 -39.554 1.00 36.94 248 PRO A O 1
ATOM 1958 N N . GLU A 1 249 ? 17.163 -21.608 -40.027 1.00 40.31 249 GLU A N 1
ATOM 1959 C CA . GLU A 1 249 ? 16.130 -22.638 -40.058 1.00 40.31 249 GLU A CA 1
ATOM 1960 C C . GLU A 1 249 ? 16.433 -23.963 -40.799 1.00 40.31 249 GLU A C 1
ATOM 1962 O O . GLU A 1 249 ? 17.100 -24.028 -41.832 1.00 40.31 249 GLU A O 1
ATOM 1967 N N . ASN A 1 250 ? 15.652 -24.965 -40.364 1.00 32.62 250 ASN A N 1
ATOM 1968 C CA 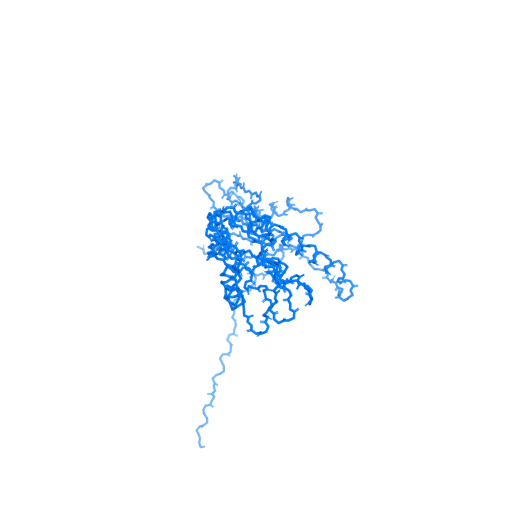. ASN A 1 250 ? 14.954 -25.995 -41.148 1.00 32.62 250 ASN A CA 1
ATOM 1969 C C . ASN A 1 250 ? 15.633 -27.349 -41.430 1.00 32.62 250 ASN A C 1
ATOM 1971 O O . ASN A 1 250 ? 16.496 -27.489 -42.294 1.00 32.62 250 ASN A O 1
ATOM 1975 N N . LYS A 1 251 ? 14.997 -28.415 -40.910 1.00 31.66 251 LYS A N 1
ATOM 1976 C CA . LYS A 1 251 ? 14.500 -29.515 -41.761 1.00 31.66 251 LYS A CA 1
ATOM 1977 C C . LYS A 1 251 ? 13.372 -30.314 -41.095 1.00 31.66 251 LYS A C 1
ATOM 1979 O O . LYS A 1 251 ? 13.598 -31.156 -40.234 1.00 31.66 251 LYS A O 1
ATOM 1984 N N . LYS A 1 252 ? 12.157 -30.074 -41.601 1.00 36.12 252 LYS A N 1
ATOM 1985 C CA . LYS A 1 252 ? 11.075 -31.045 -41.853 1.00 36.12 252 LYS A CA 1
ATOM 1986 C C . LYS A 1 252 ? 11.345 -32.483 -41.376 1.00 36.12 252 LYS A C 1
ATOM 1988 O O . LYS A 1 252 ? 12.157 -33.177 -41.984 1.00 36.12 252 LYS A O 1
ATOM 1993 N N . LYS A 1 253 ? 10.462 -32.993 -40.515 1.00 35.31 253 LYS A N 1
ATOM 1994 C CA . LYS A 1 253 ? 9.793 -34.286 -40.741 1.00 35.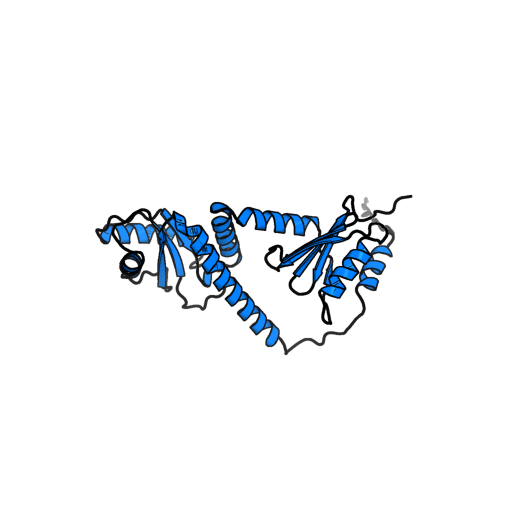31 253 LYS A CA 1
ATOM 1995 C C . LYS A 1 253 ? 8.338 -34.204 -40.275 1.00 35.31 253 LYS A C 1
ATOM 1997 O O . LYS A 1 253 ? 8.001 -34.562 -39.157 1.00 35.31 253 LYS A O 1
ATOM 2002 N N . ASN A 1 254 ? 7.479 -33.798 -41.211 1.00 29.31 254 ASN A N 1
ATOM 2003 C CA . ASN A 1 254 ? 6.142 -34.371 -41.309 1.00 29.31 254 ASN A CA 1
ATOM 2004 C C . ASN A 1 254 ? 6.295 -35.898 -41.390 1.00 29.31 254 ASN A C 1
ATOM 2006 O O . ASN A 1 254 ? 6.860 -36.403 -42.362 1.00 29.31 254 ASN A O 1
ATOM 2010 N N . GLN A 1 255 ? 5.780 -36.626 -40.404 1.00 36.09 255 GLN A N 1
ATOM 2011 C CA . GLN A 1 255 ? 5.296 -37.983 -40.621 1.00 36.09 255 GLN A CA 1
ATOM 2012 C C . GLN A 1 255 ? 3.778 -37.962 -40.489 1.00 36.09 255 GLN A C 1
ATOM 2014 O O . GLN A 1 255 ? 3.213 -37.804 -39.414 1.00 36.09 255 GLN A O 1
ATOM 2019 N N . THR A 1 256 ? 3.141 -38.075 -41.646 1.00 33.41 256 THR A N 1
ATOM 2020 C CA . THR A 1 256 ? 1.728 -38.383 -41.835 1.00 33.41 256 THR A CA 1
ATOM 2021 C C . THR A 1 256 ? 1.409 -39.740 -41.189 1.00 33.41 256 THR A C 1
ATOM 2023 O O . THR A 1 256 ? 2.174 -40.685 -41.408 1.00 33.41 256 THR A O 1
ATOM 2026 N N . PRO A 1 257 ? 0.292 -39.907 -40.461 1.00 37.53 257 PRO A N 1
ATOM 2027 C CA . PRO A 1 257 ? -0.159 -41.231 -40.058 1.00 37.53 257 PRO A CA 1
ATOM 2028 C C . PRO A 1 257 ? -0.743 -41.961 -41.276 1.00 37.53 257 PRO A C 1
ATOM 2030 O O . PRO A 1 257 ? -1.649 -41.464 -41.950 1.00 37.53 257 PRO A O 1
ATOM 2033 N N . LYS A 1 258 ? -0.196 -43.143 -41.588 1.00 38.56 258 LYS A N 1
ATOM 2034 C CA . LYS A 1 258 ? -0.765 -44.060 -42.582 1.00 38.56 258 LYS A CA 1
ATOM 2035 C C . LYS A 1 258 ? -2.084 -44.618 -42.051 1.00 38.56 258 LYS A C 1
ATOM 2037 O O . LYS A 1 258 ? -2.120 -45.261 -41.010 1.00 38.56 258 LYS A O 1
ATOM 2042 N N . ARG A 1 259 ? -3.141 -44.387 -42.822 1.00 36.47 259 ARG A N 1
ATOM 2043 C CA . ARG A 1 259 ? -4.435 -45.060 -42.742 1.00 36.47 259 ARG A CA 1
ATOM 2044 C C . ARG A 1 259 ? -4.256 -46.475 -43.307 1.00 36.47 259 ARG A C 1
ATOM 2046 O O . ARG A 1 259 ? -3.896 -46.610 -44.475 1.00 36.47 259 ARG A O 1
ATOM 2053 N N . GLU A 1 260 ? -4.452 -47.505 -42.490 1.00 41.91 260 GLU A N 1
ATOM 2054 C CA . GLU A 1 260 ? -4.624 -48.878 -42.970 1.00 41.91 260 GLU A CA 1
ATOM 2055 C C . GLU A 1 260 ? -6.099 -49.078 -43.332 1.00 41.91 260 GLU A C 1
ATOM 2057 O O . GLU A 1 260 ? -6.976 -49.051 -42.474 1.00 41.91 260 GLU A O 1
ATOM 2062 N N . GLU A 1 261 ? -6.363 -49.234 -44.628 1.00 40.22 261 GLU A N 1
ATOM 2063 C CA . GLU A 1 261 ? -7.548 -49.919 -45.136 1.00 40.22 261 GLU A CA 1
ATOM 2064 C C . GLU A 1 261 ? -7.101 -51.306 -45.601 1.00 40.22 261 GLU A C 1
ATOM 2066 O O . GLU A 1 261 ? -6.323 -51.415 -46.556 1.00 40.22 261 GLU A O 1
ATOM 2071 N N . ARG A 1 262 ? -7.589 -52.344 -44.918 1.00 40.22 262 ARG A N 1
ATOM 2072 C CA . ARG A 1 262 ? -8.072 -53.609 -45.487 1.00 40.22 262 ARG A CA 1
ATOM 2073 C C . ARG A 1 262 ? -8.776 -54.433 -44.420 1.00 40.22 262 ARG A C 1
ATOM 2075 O O . ARG A 1 262 ? -8.202 -54.572 -43.322 1.00 40.22 262 ARG A O 1
#

Sequence (262 aa):
MNTNEKTELAVSVSDKYVSIQTCDEGYDYSIYSMSFDLLDGGIIESPEIPIQEALDDIVEELAMLPIYAAPIDYAVLREKVEAAEEQDTVDGIVASFRYKTALHFDTIVGMDVEGVEDEIRHVLDDVVQESGYLISPHDVVLTGKRARGLENVHDPIDVVVTHGTTSLSEEELTEVLNERNLKLDDLPIRIHPVEAQHLATHLLVEETKLAREMRQAFAYHKAHEKEETEITIRPSIVQALKDTEKSPENKKKNQTPKREER

Foldseek 3Di:
DDDCQDQKWWKDKDQKIKIWGQDPQAIWIFIAGVQLHTPDIDDDRCNPDRPVVVVVVVSVVVDPDDIDMDTDDPVVSVVSNVLSVCLPDLVSLLVVLQVLLQVAADADVNHGQVRVQVVVVVVQVVLCVVLPFPKDWDGKGFADCNSHNNDDPAAAREIETETADGPDDQVRVQCSSCVVQDDDVNHTYRYRYDHPVCVSVVSVVRCVVNVVVVVVVVVVCVVPPPDDDDDDDDDDPVVVVVVVVPDDDDDDDDDDDDDDDD

Organism: NCBI:txid1006155

pLDDT: mean 76.4, std 20.05, range [26.88, 97.88]

InterPro domains:
  IPR040568 Large polyvalent protein-associated domain 16 [PF18830] (4-84)

Secondary structure (DSSP, 8-state):
------SEEEEEETTEEEEEEEETTEEEEEEEETT--EEEEEEE--TTS-HHHHHHHHHHHT-SS---EEEE-HHHHHHHHHHHHGGGSHHHHHHHHHHHHHHHPPPBTTB-HHHHHHHHHHHHHHHHHHH-S---EEEEEEETGGGGT---TT--EEEEEEE---SS-HHHHHHHHHTT--EETTEEEEEEEEEGGGHHHHHHHHHHHHHHHHHHHHHHHHHH--SS--------HHHHHHHHSS---------PPPP---

Radius of gyration: 26.45 Å; chains: 1; bounding box: 55×69×71 Å

=== Feature glossary ===
Reading guide. The protein is described through the following features:

Foldseek 3Di. A 3Di character summarizes, for each residue, the relative orientation of the Cα frame of its nearest spatial neighbor. Because it encodes fold topology rather than chemistry, 3Di alignments detect remote structural similarity that sequence alignment misses.

Contact-map, Ramachandran, and PAE plots. Plot images: a contact map (which residues are close in 3D, as an N×N binary image), a Ramachandran scatter (backbone torsion angles, revealing secondary-structure composition at a glance), and — for AlphaFold structures — a PAE heatmap (pairwise prediction confidence).

Radius of gyration, Cα contacts, bounding box. Radius of gyration (Rg) is the root-mean-square distance of Cα atoms from their centroid — a single number for overall size and compactness. A globular domain of N residues has Rg ≈ 2.2·N^0.38 Å; an extended or disordered chain has a much larger Rg. The Cα contact count is the number of residue pairs whose Cα atoms are within 8 Å and are more than four positions apart in sequence — a standard proxy for tertiary packing density. The bounding box is the smallest axis-aligned box enclosing all Cα atoms.

Secondary structure (8-state, DSSP). Eight-state secondary structure (DSSP): H is the canonical α-helix, G the tighter 3₁₀-helix, I the wider π-helix; E/B are β-structure, T and S are turns and bends, and '-' is everything else. DSSP derives these from the pattern of main-chain N–H···O=C hydrogen bonds, not from the sequence.

B-factor. B-factor (Debye–Waller factor) reflects atomic displacement in the crystal lattice. It is an experimental observable (units Å²), not a prediction; low values mean the atom is pinned down, high values mean it moves or is heterogeneous across the crystal.

pLDDT. pLDDT is the predicted lDDT-Cα score: AlphaFold's confidence that the local environment of each residue (all inter-atomic distances within 15 Å) is correctly placed. It is a per-residue number between 0 and 100, with higher meaning more reliable.

Nearest PDB structures. Nearest PDB neighbors are the top structural matches found by Foldseek when searching this structure against the entire Protein Data Bank. Each hit reports a TM-score (0 to 1; >0.5 almost always implies the same fold) and an E-value. These are *structural* homologs — they may share no detectable sequence similarity.

Solvent-accessible surface area. Accessible surface area quantifies burial. A residue with SASA near zero is packed into the hydrophobic core; one with SASA >100 Å² sits on the surface. Computed here via the Shrake–Rupley numerical algorithm with a 1.4 Å probe.

Rendered structure images. Structure images are PyMOL renders from six orthogonal camera directions. Cartoon representation draws helices as coils and strands as arrows; sticks shows the backbone as bonds; surface shows the solvent-excluded envelope. Rainbow coloring maps sequence position to hue (blue→red, N→C); chain coloring assigns a distinct color per polypeptide.

Backbone torsions (φ/ψ). φ (phi) and ψ (psi) are the two rotatable backbone dihedrals per residue: φ is the C(i-1)–N–Cα–C torsion, ψ is the N–Cα–C–N(i+1) torsion, both in degrees on (−180°, 180°]. α-helical residues cluster near (−60°, −45°); β-strand residues near (−120°, +130°). A Ramachandran plot is simply a scatter of (φ, ψ) for every residue.

Predicted aligned error. Predicted Aligned Error (PAE) is an AlphaFold confidence matrix: entry (i, j) is the expected error in the position of residue j, in ångströms, when the prediction is superimposed on the true structure at residue i. Low PAE within a block of residues means that block is internally rigid and well-predicted; high PAE between two blocks means their relative placement is uncertain even if each block individually is confident.

mmCIF coordinates. Structure coordinates a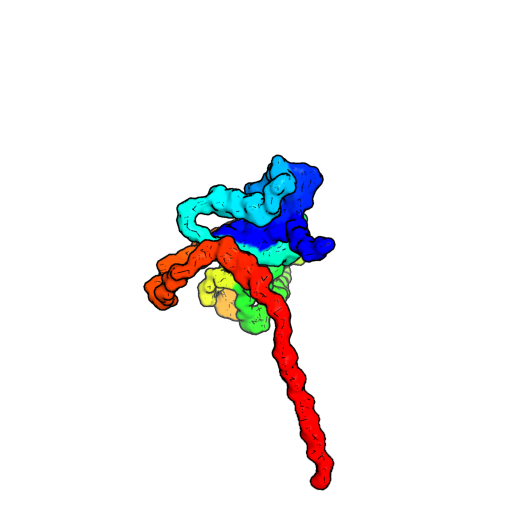re given as an mmCIF _atom_site loop: one row per atom with element, residue name, chain id, sequence number, and x/y/z position in Å. Only the four main-chain atoms per residue are included here; side chains are omitted to keep the record compact.

InterPro / GO / CATH / organism. Database cross-references. InterPro integrates a dozen domain/family signature databases into unified entries with residue-range hits. GO terms attach function/process/location labels with evidence codes. CATH codes position the fold in a four-level structural taxonomy. Organism is the NCBI-taxonomy species name.

Secondary structure (3-state, P-SEA). SS3 is a coarse helix/strand/coil call (letters a/b/c) made by the P-SEA algorithm from inter-Cα distances and dihedrals. It is less detailed than DSSP but needs only Cα positions.

Sequence. Sequence gives the chain of amino acids in standard one-letter code (A=alanine, C=cysteine, …, Y=tyrosine), read N→C. It is the only feature that is directly encoded by the gene; all structural features are derived from the folded form of this sequence.